Protein AF-A0A944GII3-F1 (afdb_monomer)

Nearest PDB structures (foldseek):
  7rpy-assembly1_A  TM=6.742E-01  e=2.133E-18  Ruminococcus bromii L2-63
  2wan-assembly1_A  TM=4.900E-01  e=9.570E-05  Bacillus acidopullulyticus
  7bup-assembly1_C  TM=1.841E-01  e=8.314E+00  Candida albicans SC5314

Solvent-accessible surface area (backbone atoms only — not comparable to full-atom values): 12579 Å² total; per-residue (Å²): 136,89,83,83,81,84,82,82,82,82,80,82,78,79,78,77,77,78,71,81,76,86,46,42,19,52,19,19,39,38,88,73,57,78,44,66,60,40,46,78,46,67,89,36,43,39,44,78,70,85,79,60,34,30,38,38,76,41,74,65,36,62,58,44,78,70,47,38,32,30,42,20,43,73,57,76,46,80,38,26,41,99,88,62,45,69,38,55,29,25,26,77,38,64,25,47,37,38,40,37,36,30,76,84,78,57,46,69,51,77,44,38,92,26,53,40,77,57,70,90,74,78,84,41,42,17,55,26,25,74,22,47,67,45,36,60,74,39,44,60,67,41,37,63,42,70,94,30,50,38,45,74,81,49,94,97,36,70,47,80,86,73,66,86,56,74,63,80,48,87,43,41,36,31,36,15,31,70,53,32,76,88,53,27,31,14,36,61,66,82,52,93,97,52,88,59,72,75,34,74,78,51,58,64,21,53,50,66,47,74,72,83,72,88,124

Radius of gyration: 27.91 Å; Cα contacts (8 Å, |Δi|>4): 441; chains: 1; bounding box: 62×56×106 Å

Sequence (215 aa):
MKKILLMLVALIATSFSAMAEDIYIVAGSEELCGTAWDCTDLNNKMTDNGDGTYSKTFTNVAAMNGYQFKVTKNGTEWYGDEAGNNITFNVTTACDVTITFNATTFKSTVTGSGVQAYVFNVEKVIAVGNGVGAWLNGVDWDPNADANKMTQVADKVYEISFDNVPVGEDYMVKFATNGTWTDNFGGFFEASGKESDAIYNSGNITFNLEKAGTV

Mean predicted aligned error: 12.18 Å

Structure (mmCIF, N/CA/C/O backbone):
data_AF-A0A944GII3-F1
#
_entry.id   AF-A0A944GII3-F1
#
loop_
_atom_site.group_PDB
_atom_site.id
_atom_site.type_symbol
_atom_site.label_atom_id
_atom_site.label_alt_id
_atom_site.label_comp_id
_atom_site.label_asym_id
_atom_site.label_entity_id
_atom_site.label_seq_id
_atom_site.pdbx_PDB_ins_code
_atom_site.Cartn_x
_atom_site.Cartn_y
_atom_site.Cartn_z
_atom_site.occupancy
_atom_site.B_iso_or_equiv
_atom_site.auth_seq_id
_atom_site.auth_comp_id
_atom_site.auth_asym_id
_atom_site.auth_atom_id
_atom_site.pdbx_PDB_model_num
ATOM 1 N N . MET A 1 1 ? -23.526 40.250 79.244 1.00 46.19 1 MET A N 1
ATOM 2 C CA . MET A 1 1 ? -23.357 40.426 77.783 1.00 46.19 1 MET A CA 1
ATOM 3 C C . MET A 1 1 ? -23.283 39.043 77.143 1.00 46.19 1 MET A C 1
ATOM 5 O O . MET A 1 1 ? -22.308 38.343 77.385 1.00 46.19 1 MET A O 1
ATOM 9 N N . LYS A 1 2 ? -24.323 38.589 76.429 1.00 39.88 2 LYS A N 1
ATOM 10 C CA . LYS A 1 2 ? -24.297 37.293 75.723 1.00 39.88 2 LYS A CA 1
ATOM 11 C C . LYS A 1 2 ? -23.524 37.474 74.410 1.00 39.88 2 LYS A C 1
ATOM 13 O O . LYS A 1 2 ? -23.945 38.270 73.579 1.00 39.88 2 LYS A O 1
ATOM 18 N N . LYS A 1 3 ? -22.387 36.789 74.247 1.00 41.81 3 LYS A N 1
ATOM 19 C CA . LYS A 1 3 ? -21.626 36.769 72.987 1.00 41.81 3 LYS A CA 1
ATOM 20 C C . LYS A 1 3 ? -22.274 35.752 72.045 1.00 41.81 3 LYS A C 1
ATOM 22 O O . LYS A 1 3 ? -22.379 34.583 72.399 1.00 41.81 3 LYS A O 1
ATOM 27 N N . ILE A 1 4 ? -22.735 36.211 70.884 1.00 53.00 4 ILE A N 1
ATOM 28 C CA . ILE A 1 4 ? -23.213 35.355 69.793 1.00 53.00 4 ILE A CA 1
ATOM 29 C C . ILE A 1 4 ? -21.977 34.880 69.025 1.00 53.00 4 ILE A C 1
ATOM 31 O O . ILE A 1 4 ? -21.196 35.704 68.554 1.00 53.00 4 ILE A O 1
ATOM 35 N N . LEU A 1 5 ? -21.780 33.564 68.940 1.00 48.19 5 LEU A N 1
ATOM 36 C CA . LEU A 1 5 ? -20.730 32.952 68.131 1.00 48.19 5 LEU A CA 1
ATOM 37 C C . LEU A 1 5 ? -21.335 32.568 66.775 1.00 48.19 5 LEU A C 1
ATOM 39 O O . LEU A 1 5 ? -22.163 31.663 66.705 1.00 48.19 5 LEU A O 1
ATOM 43 N N . LEU A 1 6 ? -20.947 33.275 65.714 1.00 45.75 6 LEU A N 1
ATOM 44 C CA . LEU A 1 6 ? -21.260 32.892 64.337 1.00 45.75 6 LEU A CA 1
ATOM 45 C C . LEU A 1 6 ? -20.259 31.814 63.896 1.00 45.75 6 LEU A C 1
ATOM 47 O O . LEU A 1 6 ? -19.072 32.099 63.756 1.00 45.75 6 LEU A O 1
ATOM 51 N N . MET A 1 7 ? -20.730 30.587 63.667 1.00 45.81 7 MET A N 1
ATOM 52 C CA . MET A 1 7 ? -19.973 29.578 62.923 1.00 45.81 7 MET A CA 1
ATOM 53 C C . MET A 1 7 ? -20.238 29.776 61.429 1.00 45.81 7 MET A C 1
ATOM 55 O O . MET A 1 7 ? -21.328 29.482 60.944 1.00 45.81 7 MET A O 1
ATOM 59 N N . LEU A 1 8 ? -19.242 30.290 60.705 1.00 41.19 8 LEU A N 1
ATOM 60 C CA . LEU A 1 8 ? -19.239 30.296 59.245 1.00 41.19 8 LEU A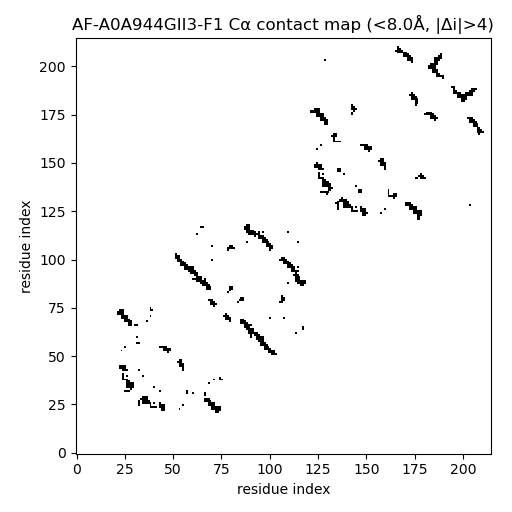 CA 1
ATOM 61 C C . LEU A 1 8 ? -18.758 28.919 58.765 1.00 41.19 8 LEU A C 1
ATOM 63 O O . LEU A 1 8 ? -17.587 28.582 58.926 1.00 41.19 8 LEU A O 1
ATOM 67 N N . VAL A 1 9 ? -19.654 28.118 58.189 1.00 49.12 9 VAL A N 1
ATOM 68 C CA . VAL A 1 9 ? -19.274 26.902 57.459 1.00 49.12 9 VAL A CA 1
ATOM 69 C C . VAL A 1 9 ? -19.000 27.313 56.016 1.00 49.12 9 VAL A C 1
ATOM 71 O O . VAL A 1 9 ? -19.925 27.608 55.264 1.00 49.12 9 VAL A O 1
ATOM 74 N N . ALA A 1 10 ? -17.724 27.387 55.638 1.00 52.66 10 ALA A N 1
ATOM 75 C CA . ALA A 1 10 ? -17.329 27.591 54.250 1.00 52.66 10 ALA A CA 1
ATOM 76 C C . ALA A 1 10 ? -17.424 26.250 53.505 1.00 52.66 10 ALA A C 1
ATOM 78 O O . ALA A 1 10 ? -16.612 25.351 53.717 1.00 52.66 10 ALA A O 1
ATOM 79 N N . LEU A 1 11 ? -18.441 26.108 52.653 1.00 48.69 11 LEU A N 1
ATOM 80 C CA . LEU A 1 11 ? -18.579 24.983 51.734 1.00 48.69 11 LEU A CA 1
ATOM 81 C C . LEU A 1 11 ? -17.601 25.196 50.568 1.00 48.69 11 LEU A C 1
ATOM 83 O O . LEU A 1 11 ? -17.853 26.013 49.684 1.00 48.69 11 LEU A O 1
ATOM 87 N N . ILE A 1 12 ? -16.466 24.496 50.577 1.00 60.53 12 ILE A N 1
ATOM 88 C CA . ILE A 1 12 ? -15.532 24.496 49.446 1.00 60.53 12 ILE A CA 1
ATOM 89 C C . ILE A 1 12 ? -16.117 23.545 48.399 1.00 60.53 12 ILE A C 1
ATOM 91 O O . ILE A 1 12 ? -15.885 22.340 48.436 1.00 60.53 12 ILE A O 1
ATOM 95 N N . ALA A 1 13 ? -16.936 24.077 47.494 1.00 55.56 13 ALA A N 1
ATOM 96 C CA . ALA A 1 13 ? -17.365 23.340 46.317 1.00 55.56 13 ALA A CA 1
ATOM 97 C C . ALA A 1 13 ? -16.174 23.247 45.354 1.00 55.56 13 ALA A C 1
ATOM 99 O O . ALA A 1 13 ? -15.901 24.170 44.590 1.00 55.56 13 ALA A O 1
ATOM 100 N N . THR A 1 14 ? -15.428 22.145 45.410 1.00 55.66 14 THR A N 1
ATOM 101 C CA . THR A 1 14 ? -14.481 21.788 44.352 1.00 55.66 14 THR A CA 1
ATOM 102 C C . THR A 1 14 ? -15.280 21.450 43.100 1.00 55.66 14 THR A C 1
ATOM 104 O O . THR A 1 14 ? -15.844 20.361 42.989 1.00 55.66 14 THR A O 1
ATOM 107 N N . SER A 1 15 ? -15.369 22.394 42.166 1.00 56.84 15 SER A N 1
ATOM 108 C CA . SER A 1 15 ? -15.863 22.119 40.822 1.00 56.84 15 SER A CA 1
ATOM 109 C C . SER A 1 15 ? -14.846 21.223 40.118 1.00 56.84 15 SER A C 1
ATOM 111 O O . SER A 1 15 ? -13.783 21.692 39.709 1.00 56.84 15 SER A O 1
ATOM 113 N N . PHE A 1 16 ? -15.150 19.932 39.992 1.00 51.97 16 PHE A N 1
ATOM 114 C CA . PHE A 1 16 ? -14.445 19.074 39.049 1.00 51.97 16 PHE A CA 1
ATOM 115 C C . PHE A 1 16 ? -14.842 19.539 37.650 1.00 51.97 16 PHE A C 1
ATOM 117 O O . PHE A 1 16 ? -15.980 19.346 37.225 1.00 51.97 16 PHE A O 1
ATOM 124 N N . SER A 1 17 ? -13.922 20.198 36.949 1.00 55.78 17 SER A N 1
ATOM 125 C CA . SER A 1 17 ? -14.047 20.317 35.502 1.00 55.78 17 SER A CA 1
ATOM 126 C C . SER A 1 17 ? -13.886 18.906 34.956 1.00 55.78 17 SER A C 1
ATOM 128 O O . SER A 1 17 ? -12.810 18.323 35.093 1.00 55.78 17 SER A O 1
ATOM 130 N N . ALA A 1 18 ? -14.951 18.330 34.400 1.00 55.53 18 ALA A N 1
ATOM 131 C CA . ALA A 1 18 ? -14.825 17.106 33.626 1.00 55.53 18 ALA A CA 1
ATOM 132 C C . ALA A 1 18 ? -13.888 17.423 32.453 1.00 55.53 18 ALA A C 1
ATOM 134 O O . ALA A 1 18 ? -14.221 18.238 31.592 1.00 55.53 18 ALA A O 1
ATOM 135 N N . MET A 1 19 ? -12.681 16.859 32.473 1.00 60.75 19 MET A N 1
ATOM 136 C CA . MET A 1 19 ? -11.843 16.821 31.280 1.00 60.75 19 MET A CA 1
ATOM 137 C C . MET A 1 19 ? -12.622 16.010 30.246 1.00 60.75 19 MET A C 1
ATOM 139 O O . MET A 1 19 ? -13.161 14.957 30.591 1.00 60.75 19 MET A O 1
ATOM 143 N N . ALA A 1 20 ? -12.742 16.521 29.021 1.00 72.88 20 ALA A N 1
ATOM 144 C CA . ALA A 1 20 ? -13.328 15.736 27.945 1.00 72.88 20 ALA A CA 1
ATOM 145 C C . ALA A 1 20 ? -12.524 14.438 27.815 1.00 72.88 20 ALA A C 1
ATOM 147 O O . ALA A 1 20 ? -11.294 14.475 27.773 1.00 72.88 20 ALA A O 1
ATOM 148 N N . GLU A 1 21 ? -13.224 13.308 27.829 1.00 83.38 21 GLU A N 1
ATOM 149 C CA . GLU A 1 21 ? -12.609 12.009 27.596 1.00 83.38 21 GLU A CA 1
ATOM 150 C C . GLU A 1 21 ? -12.056 11.975 26.171 1.00 83.38 21 GLU A C 1
ATOM 152 O O . GLU A 1 21 ? -12.706 12.452 25.234 1.00 83.38 21 GLU A O 1
ATOM 157 N N . ASP A 1 22 ? -10.849 11.438 26.021 1.00 93.88 22 ASP A N 1
ATOM 158 C CA . ASP A 1 22 ? -10.216 11.315 24.719 1.00 93.88 22 ASP A CA 1
ATOM 159 C C . ASP A 1 22 ? -11.009 10.342 23.837 1.00 93.88 22 ASP A C 1
ATOM 161 O O . ASP A 1 22 ? -11.345 9.227 24.234 1.00 93.88 22 ASP A O 1
ATOM 165 N N . ILE A 1 23 ? -11.314 10.763 22.612 1.00 96.12 23 ILE A N 1
ATOM 166 C CA . ILE A 1 23 ? -12.008 9.945 21.623 1.00 96.12 23 ILE A CA 1
ATOM 167 C C . ILE A 1 23 ? -10.971 9.368 20.672 1.00 96.12 23 ILE A C 1
ATOM 169 O O . ILE A 1 23 ? -10.294 10.115 19.965 1.00 96.12 23 ILE A O 1
ATOM 173 N N . TYR A 1 24 ? -10.894 8.040 20.621 1.00 98.44 24 TYR A N 1
ATOM 174 C CA . TYR A 1 24 ? -10.062 7.325 19.662 1.00 98.44 24 TYR A CA 1
ATOM 175 C C . TYR A 1 24 ? -10.909 6.766 18.521 1.00 98.44 24 TYR A C 1
ATOM 177 O O . TYR A 1 24 ? -11.941 6.141 18.772 1.00 98.44 24 TYR A O 1
ATOM 185 N N . ILE A 1 25 ? -10.497 6.994 17.273 1.00 98.69 25 ILE A N 1
ATOM 186 C CA . ILE A 1 25 ? -11.201 6.540 16.061 1.00 98.69 25 ILE A CA 1
ATOM 187 C C . ILE A 1 25 ? -10.212 5.816 15.150 1.00 98.69 25 ILE A C 1
ATOM 189 O O . ILE A 1 25 ? -9.098 6.289 14.937 1.00 98.69 25 ILE A O 1
ATOM 193 N N . VAL A 1 26 ? -10.615 4.678 14.585 1.00 98.75 26 VAL A N 1
ATOM 194 C CA . VAL A 1 26 ? -9.852 4.027 13.512 1.00 98.75 26 VAL A CA 1
ATOM 195 C C . VAL A 1 26 ? -10.190 4.704 12.183 1.00 98.75 26 VAL A C 1
ATOM 197 O O . VAL A 1 26 ? -11.323 4.610 11.720 1.00 98.75 26 VAL A O 1
ATOM 200 N N . ALA A 1 27 ? -9.208 5.340 11.548 1.00 98.56 27 ALA A N 1
ATOM 201 C CA . ALA A 1 27 ? -9.337 5.939 10.221 1.00 98.56 27 ALA A CA 1
ATOM 202 C C . ALA A 1 27 ? -8.416 5.205 9.236 1.00 98.56 27 ALA A C 1
ATOM 204 O O . ALA A 1 27 ? -7.215 5.092 9.483 1.00 98.56 27 ALA A O 1
ATOM 205 N N . GLY A 1 28 ? -8.957 4.693 8.132 1.00 97.25 28 GLY A N 1
ATOM 206 C CA . GLY A 1 28 ? -8.209 3.821 7.224 1.00 97.25 28 GLY A CA 1
ATOM 207 C C . GLY A 1 28 ? -8.869 3.625 5.864 1.00 97.25 28 GLY A C 1
ATOM 208 O O . GLY A 1 28 ? -9.668 4.458 5.439 1.00 97.25 28 GLY A O 1
ATOM 209 N N . SER A 1 29 ? -8.516 2.533 5.182 1.00 94.62 29 SER A N 1
ATOM 210 C CA . SER A 1 29 ? -9.093 2.131 3.892 1.00 94.62 29 SER A CA 1
ATOM 211 C C . SER A 1 29 ? -10.626 2.077 3.946 1.00 94.62 29 SER A C 1
ATOM 213 O O . SER A 1 29 ? -11.196 1.611 4.937 1.00 94.62 29 SER A O 1
ATOM 215 N N . GLU A 1 30 ? -11.299 2.504 2.873 1.00 96.31 30 GLU A N 1
ATOM 216 C CA . GLU A 1 30 ? -12.769 2.505 2.779 1.00 96.31 30 GLU A CA 1
ATOM 217 C C . GLU A 1 30 ? -13.346 1.095 2.957 1.00 96.31 30 GLU A C 1
ATOM 219 O O . GLU A 1 30 ? -14.349 0.903 3.635 1.00 96.31 30 GLU A O 1
ATOM 224 N N . GLU A 1 31 ? -12.658 0.084 2.439 1.00 96.50 31 GLU A N 1
ATOM 225 C CA . GLU A 1 31 ? -13.065 -1.318 2.488 1.00 96.50 31 GLU A CA 1
ATOM 226 C C . GLU A 1 31 ? -12.980 -1.928 3.896 1.00 96.50 31 GLU A C 1
ATOM 228 O O . GLU A 1 31 ? -13.520 -3.011 4.127 1.00 96.50 31 GLU A O 1
ATOM 233 N N . LEU A 1 32 ? -12.301 -1.253 4.832 1.00 98.06 32 LEU A N 1
ATOM 234 C CA . LEU A 1 32 ? -12.272 -1.598 6.255 1.00 98.06 32 LEU A CA 1
ATOM 235 C C . LEU A 1 32 ? -13.240 -0.716 7.051 1.00 98.06 32 LEU A C 1
ATOM 237 O O . LEU A 1 32 ? -14.066 -1.221 7.807 1.00 98.06 32 LEU A O 1
ATOM 241 N N . CYS A 1 33 ? -13.114 0.603 6.890 1.00 97.88 33 CYS A N 1
ATOM 242 C CA . CYS A 1 33 ? -13.763 1.602 7.735 1.00 97.88 33 CYS A CA 1
ATOM 243 C C . CYS A 1 33 ? -15.154 2.033 7.242 1.00 97.88 33 CYS A C 1
ATOM 245 O O . CYS A 1 33 ? -15.865 2.713 7.974 1.00 97.88 33 CYS A O 1
ATOM 247 N N . GLY A 1 34 ? -15.544 1.701 6.010 1.00 97.38 34 GLY A N 1
ATOM 248 C CA . GLY A 1 34 ? -16.744 2.223 5.343 1.00 97.38 34 GLY A CA 1
ATOM 249 C C . GLY A 1 34 ? -16.601 3.662 4.825 1.00 97.38 34 GLY A C 1
ATOM 250 O O . GLY A 1 34 ? -17.333 4.064 3.927 1.00 97.38 34 GLY A O 1
ATOM 251 N N . THR A 1 35 ? -15.638 4.422 5.351 1.00 96.12 35 THR A N 1
ATOM 252 C CA . THR A 1 35 ? -15.248 5.765 4.902 1.00 96.12 35 THR A CA 1
ATOM 253 C C . THR A 1 35 ? -13.728 5.862 4.833 1.00 96.12 35 THR A C 1
ATOM 255 O O . THR A 1 35 ? -13.042 5.511 5.797 1.00 96.12 35 THR A O 1
ATOM 258 N N . ALA A 1 36 ? -13.190 6.367 3.722 1.00 95.94 36 ALA A N 1
ATOM 259 C CA . ALA A 1 36 ? -11.750 6.525 3.544 1.00 95.94 36 ALA A CA 1
ATOM 260 C C . ALA A 1 36 ? -11.182 7.626 4.458 1.00 95.94 36 ALA A C 1
ATOM 262 O O . ALA A 1 36 ? -11.511 8.800 4.292 1.00 95.94 36 ALA A O 1
ATOM 263 N N . TRP A 1 37 ? -10.288 7.250 5.377 1.00 96.44 37 TRP A N 1
ATOM 264 C CA . TRP A 1 37 ? -9.476 8.163 6.197 1.00 96.44 37 TRP A CA 1
ATOM 265 C C . TRP A 1 37 ? -10.264 9.239 6.973 1.00 96.44 37 TRP A C 1
ATOM 267 O O . TRP A 1 37 ? -9.738 10.316 7.251 1.00 96.44 37 TRP A O 1
ATOM 277 N N . ASP A 1 38 ? -11.507 8.951 7.365 1.00 97.12 38 ASP A N 1
ATOM 278 C CA . ASP A 1 38 ? -12.340 9.879 8.136 1.00 97.12 38 ASP A CA 1
ATOM 279 C C . ASP A 1 38 ? -12.039 9.779 9.641 1.00 97.12 38 ASP A C 1
ATOM 281 O O . ASP A 1 38 ? -12.432 8.832 10.323 1.00 97.12 38 ASP A O 1
ATOM 285 N N . CYS A 1 39 ? -11.339 10.778 10.182 1.00 96.00 39 CYS A N 1
ATOM 286 C CA . CYS A 1 39 ? -11.017 10.863 11.608 1.00 96.00 39 CYS A CA 1
ATOM 287 C C . CYS A 1 39 ? -12.178 11.343 12.490 1.00 96.00 39 CYS A C 1
ATOM 289 O O . CYS A 1 39 ? -12.004 11.472 13.701 1.00 96.00 39 CYS A O 1
ATOM 291 N N . THR A 1 40 ? -13.336 11.630 11.898 1.00 95.88 40 THR A N 1
ATOM 292 C CA . THR A 1 40 ? -14.545 12.091 12.585 1.00 95.88 40 THR A CA 1
ATOM 293 C C . THR A 1 40 ? -15.675 11.065 12.552 1.00 95.88 40 THR A C 1
ATOM 295 O O . THR A 1 40 ? -16.687 11.262 13.231 1.00 95.88 40 THR A O 1
ATOM 298 N N . ASP A 1 41 ? -15.500 9.950 11.832 1.00 97.19 41 ASP A N 1
ATOM 299 C CA . ASP A 1 41 ? -16.503 8.894 11.753 1.00 97.19 41 ASP A CA 1
ATOM 300 C C . ASP A 1 41 ? -16.638 8.152 13.090 1.00 97.19 41 ASP A C 1
ATOM 302 O O . ASP A 1 41 ? -15.888 7.233 13.433 1.00 97.19 41 ASP A O 1
ATOM 306 N N . LEU A 1 42 ? -17.660 8.542 13.853 1.00 96.50 42 LEU A N 1
ATOM 307 C CA . LEU A 1 42 ? -17.986 7.934 15.139 1.00 96.50 42 LEU A CA 1
ATOM 308 C C . LEU A 1 42 ? -18.448 6.479 15.015 1.00 96.50 42 LEU A C 1
ATOM 310 O O . LEU A 1 42 ? -18.424 5.772 16.024 1.00 96.50 42 LEU A O 1
ATOM 314 N N . ASN A 1 43 ? -18.802 5.989 13.820 1.00 97.44 43 ASN A N 1
ATOM 315 C CA . ASN A 1 43 ? -19.019 4.556 13.630 1.00 97.44 43 ASN A CA 1
ATOM 316 C C . ASN A 1 43 ? -17.730 3.774 13.886 1.00 97.44 43 ASN A C 1
ATOM 318 O O . ASN A 1 43 ? -17.797 2.641 14.357 1.00 97.44 43 ASN A O 1
ATOM 322 N N . ASN A 1 44 ? -16.566 4.389 13.662 1.00 98.31 44 ASN A N 1
ATOM 323 C CA . ASN A 1 44 ? -15.245 3.812 13.892 1.00 98.31 44 ASN A CA 1
ATOM 324 C C . ASN A 1 44 ? -14.618 4.217 15.231 1.00 98.31 44 ASN A C 1
ATOM 326 O O . ASN A 1 44 ? -13.436 3.945 15.468 1.00 98.31 44 ASN A O 1
ATOM 330 N N . LYS A 1 45 ? -15.413 4.808 16.134 1.00 98.31 45 LYS A N 1
ATOM 331 C CA . LYS A 1 45 ? -15.005 5.067 17.514 1.00 98.31 45 LYS A CA 1
ATOM 332 C C . LYS A 1 45 ? -14.607 3.759 18.204 1.00 98.31 45 LYS A C 1
ATOM 334 O O . LYS A 1 45 ? -15.338 2.767 18.175 1.00 98.31 45 LYS A O 1
ATOM 339 N N . MET A 1 46 ? -13.445 3.783 18.844 1.00 98.62 46 MET A N 1
ATOM 340 C CA . MET A 1 46 ? -12.943 2.698 19.672 1.00 98.62 46 MET A CA 1
ATOM 341 C C . MET A 1 46 ? -13.611 2.719 21.055 1.00 98.62 46 MET A C 1
ATOM 343 O O . MET A 1 46 ? -13.964 3.772 21.588 1.00 98.62 46 MET A O 1
ATOM 347 N N . THR A 1 47 ? -13.781 1.540 21.639 1.00 98.31 47 THR A N 1
ATOM 348 C CA . THR A 1 47 ? -14.329 1.322 22.981 1.00 98.31 47 THR A CA 1
ATOM 349 C C . THR A 1 47 ? -13.192 1.300 23.997 1.00 98.31 47 THR A C 1
ATOM 351 O O . THR A 1 47 ? -12.226 0.576 23.776 1.00 98.31 47 THR A O 1
ATOM 354 N N . ASP A 1 48 ? -13.294 2.068 25.087 1.00 97.50 48 ASP A N 1
ATOM 355 C CA . ASP A 1 48 ? -12.350 1.984 26.211 1.00 97.50 48 ASP A CA 1
ATOM 356 C C . ASP A 1 48 ? -12.495 0.629 26.921 1.00 97.50 48 ASP A C 1
ATOM 358 O O . ASP A 1 48 ? -13.595 0.238 27.321 1.00 97.50 48 ASP A O 1
ATOM 362 N N . ASN A 1 49 ? -11.384 -0.090 27.070 1.00 97.25 49 ASN A N 1
ATOM 363 C CA . ASN A 1 49 ? -11.341 -1.383 27.749 1.00 97.25 49 ASN A CA 1
ATOM 364 C C . ASN A 1 49 ? -11.090 -1.245 29.267 1.00 97.25 49 ASN A C 1
ATOM 366 O O . ASN A 1 49 ? -11.146 -2.241 29.989 1.00 97.25 49 ASN A O 1
ATOM 370 N N . GLY A 1 50 ? -10.813 -0.036 29.770 1.00 96.19 50 GLY A N 1
ATOM 371 C CA . GLY A 1 50 ? -10.587 0.254 31.191 1.00 96.19 50 GLY A CA 1
ATOM 372 C C . GLY A 1 50 ? -9.186 -0.095 31.710 1.00 96.19 50 GLY A C 1
ATOM 373 O O . GLY A 1 50 ? -8.922 0.032 32.905 1.00 96.19 50 GLY A O 1
ATOM 374 N N . ASP A 1 51 ? -8.280 -0.524 30.831 1.00 95.38 51 ASP A N 1
ATOM 375 C CA . ASP A 1 51 ? -6.893 -0.905 31.138 1.00 95.38 51 ASP A CA 1
ATOM 376 C C . ASP A 1 51 ? -5.853 -0.010 30.432 1.00 95.38 51 ASP A C 1
ATOM 378 O O . ASP A 1 51 ? -4.663 -0.331 30.380 1.00 95.38 51 ASP A O 1
ATOM 382 N N . GLY A 1 52 ? -6.301 1.126 29.885 1.00 94.94 52 GLY A N 1
ATOM 383 C CA . GLY A 1 52 ? -5.483 2.022 29.067 1.00 94.94 52 GLY A CA 1
ATOM 384 C C . GLY A 1 52 ? -5.391 1.607 27.595 1.00 94.94 52 GLY A C 1
ATOM 385 O O . GLY A 1 52 ? -4.631 2.219 26.835 1.00 94.94 52 GLY A O 1
ATOM 386 N N . THR A 1 53 ? -6.150 0.589 27.180 1.00 98.19 53 THR A N 1
ATOM 387 C CA . THR A 1 53 ? -6.328 0.220 25.776 1.00 98.19 53 THR A CA 1
ATOM 388 C C . THR A 1 53 ? -7.742 0.503 25.279 1.00 98.19 53 THR A C 1
ATOM 390 O O . THR A 1 53 ? -8.707 0.487 26.037 1.00 98.19 53 THR A O 1
ATOM 393 N N . TYR A 1 54 ? -7.853 0.738 23.975 1.00 98.69 54 TYR A N 1
ATOM 394 C CA . TYR A 1 54 ? -9.108 0.975 23.273 1.00 98.69 54 TYR A CA 1
ATOM 395 C C . TYR A 1 54 ? -9.244 -0.041 22.147 1.00 98.69 54 TYR A C 1
ATOM 397 O O . TYR A 1 54 ? -8.247 -0.359 21.504 1.00 98.69 54 TYR A O 1
ATOM 405 N N . SER A 1 55 ? -10.445 -0.553 21.879 1.00 98.69 55 SER A N 1
ATOM 406 C CA . SER A 1 55 ? -10.667 -1.571 20.845 1.00 98.69 55 SER A CA 1
ATOM 407 C C . SER A 1 55 ? -11.784 -1.219 19.860 1.00 98.69 55 SER A C 1
ATOM 409 O O . SER A 1 55 ? -12.791 -0.609 20.213 1.00 98.69 55 SER A O 1
ATOM 411 N N . LYS A 1 56 ? -11.621 -1.613 18.597 1.00 98.75 56 LYS A N 1
ATOM 412 C CA . LYS A 1 56 ? -12.656 -1.541 17.560 1.00 98.75 56 LYS A CA 1
ATOM 413 C C . LYS A 1 56 ? -12.670 -2.851 16.784 1.00 98.75 56 LYS A C 1
ATOM 415 O O . LYS A 1 56 ? -11.646 -3.251 16.236 1.00 98.75 56 LYS A O 1
ATOM 420 N N . THR A 1 57 ? -13.836 -3.488 16.718 1.00 98.69 57 THR A N 1
ATOM 421 C CA . THR A 1 57 ? -14.049 -4.690 15.906 1.00 98.69 57 THR A CA 1
ATOM 422 C C . THR A 1 57 ? -14.823 -4.342 14.641 1.00 98.69 57 THR A C 1
ATOM 424 O O . THR A 1 57 ? -15.893 -3.731 14.704 1.00 98.69 57 THR A O 1
ATOM 427 N N . PHE A 1 58 ? -14.273 -4.750 13.503 1.00 98.69 58 PHE A N 1
ATOM 428 C CA . PHE A 1 58 ? -14.900 -4.743 12.189 1.00 98.69 58 PHE A CA 1
ATOM 429 C C . PHE A 1 58 ? -15.365 -6.161 11.882 1.00 98.69 58 PHE A C 1
ATOM 431 O O . PHE A 1 58 ? -14.579 -7.105 11.952 1.00 98.69 58 PHE A O 1
ATOM 438 N N . THR A 1 59 ? -16.650 -6.323 11.592 1.00 98.19 59 THR A N 1
ATOM 439 C CA . THR A 1 59 ? -17.251 -7.645 11.392 1.00 98.19 59 THR A CA 1
ATOM 440 C C . THR A 1 59 ? -17.157 -8.079 9.939 1.00 98.19 59 THR A C 1
ATOM 442 O O . THR A 1 59 ? -17.456 -7.275 9.057 1.00 98.19 59 THR A O 1
ATOM 445 N N . ASN A 1 60 ? -16.844 -9.353 9.696 1.00 97.94 60 ASN A N 1
ATOM 446 C CA . ASN A 1 60 ? -16.829 -9.956 8.358 1.00 97.94 60 ASN A CA 1
ATOM 447 C C . ASN A 1 60 ? -16.029 -9.138 7.319 1.00 97.94 60 ASN A C 1
ATOM 449 O O . ASN A 1 60 ? -16.497 -8.892 6.205 1.00 97.94 60 ASN A O 1
ATOM 453 N N . VAL A 1 61 ? -14.824 -8.701 7.694 1.00 98.44 61 VAL A N 1
ATOM 454 C CA . VAL A 1 61 ? -13.897 -8.012 6.789 1.00 98.44 61 VAL A CA 1
ATOM 455 C C . VAL A 1 61 ? -13.515 -8.970 5.668 1.00 98.44 61 VAL A C 1
ATOM 457 O O . VAL A 1 61 ? -13.185 -10.126 5.931 1.00 98.44 61 VAL A O 1
ATOM 460 N N . ALA A 1 62 ? -13.599 -8.513 4.419 1.00 97.50 62 ALA A N 1
ATOM 461 C CA . ALA A 1 62 ? -13.349 -9.345 3.249 1.00 97.50 62 ALA A CA 1
ATOM 462 C C . ALA A 1 62 ? -11.879 -9.781 3.147 1.00 97.50 62 ALA A C 1
ATOM 464 O O . A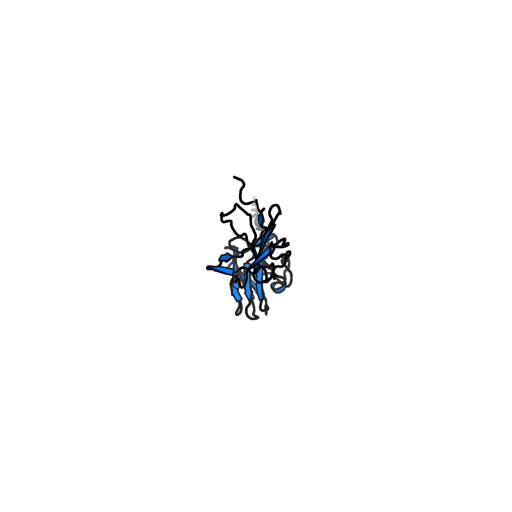LA A 1 62 ? -10.982 -9.163 3.713 1.00 97.50 62 ALA A O 1
ATOM 465 N N . ALA A 1 63 ? -11.625 -10.853 2.393 1.00 95.88 63 ALA A N 1
ATOM 466 C CA . ALA A 1 63 ? -10.257 -11.227 2.064 1.00 95.88 63 ALA A CA 1
ATOM 467 C C . ALA A 1 63 ? -9.655 -10.201 1.091 1.00 95.88 63 ALA A C 1
ATOM 469 O O . ALA A 1 63 ? -10.194 -9.984 0.005 1.00 95.88 63 ALA A O 1
ATOM 470 N N . MET A 1 64 ? -8.555 -9.574 1.494 1.00 90.50 64 MET A N 1
ATOM 471 C CA . MET A 1 64 ? -7.853 -8.537 0.745 1.00 90.50 64 MET A CA 1
ATOM 472 C C . MET A 1 64 ? -6.445 -8.358 1.319 1.00 90.50 64 MET A C 1
ATOM 474 O O . MET A 1 64 ? -6.211 -8.544 2.518 1.00 90.50 64 MET A O 1
ATOM 478 N N . ASN A 1 65 ? -5.514 -7.968 0.451 1.00 88.44 65 ASN A N 1
ATOM 479 C CA . ASN A 1 65 ? -4.180 -7.555 0.859 1.00 88.44 65 ASN A CA 1
ATOM 480 C C . ASN A 1 65 ? -4.107 -6.034 1.000 1.00 88.44 65 ASN A C 1
ATOM 482 O O . ASN A 1 65 ? -4.661 -5.313 0.174 1.00 88.44 65 ASN A O 1
ATOM 486 N N . GLY A 1 66 ? -3.370 -5.559 2.001 1.00 89.25 66 GLY A N 1
ATOM 487 C CA . GLY A 1 66 ? -3.029 -4.145 2.117 1.00 89.25 66 GLY A CA 1
ATOM 488 C C . GLY A 1 66 ? -4.117 -3.265 2.729 1.00 89.25 66 GLY A C 1
ATOM 489 O O . GLY A 1 66 ? -4.203 -2.090 2.377 1.00 89.25 66 GLY A O 1
ATOM 490 N N . TYR A 1 67 ? -4.923 -3.784 3.662 1.00 95.31 67 TYR A N 1
ATOM 491 C CA . TYR A 1 67 ? -5.737 -2.911 4.509 1.00 95.31 67 TYR A CA 1
ATOM 492 C C . TYR A 1 67 ? -4.827 -1.966 5.282 1.00 95.31 67 TYR A C 1
ATOM 494 O O . TYR A 1 67 ? -3.856 -2.413 5.892 1.00 95.31 67 TYR A O 1
ATOM 502 N N . GLN A 1 68 ? -5.159 -0.678 5.283 1.00 96.44 68 GLN A N 1
ATOM 503 C CA . GLN A 1 68 ? -4.389 0.349 5.971 1.00 96.44 68 GLN A CA 1
ATOM 504 C C . GLN A 1 68 ? -5.248 1.078 6.992 1.00 96.44 68 GLN A C 1
ATOM 506 O O . GLN A 1 68 ? -6.427 1.332 6.751 1.00 96.44 68 GLN A O 1
ATOM 511 N N . PHE A 1 69 ? -4.651 1.459 8.118 1.00 98.50 69 PHE A N 1
ATOM 512 C CA . PHE A 1 69 ? -5.287 2.357 9.075 1.00 98.50 69 PHE A CA 1
ATOM 513 C C . PHE A 1 69 ? -4.271 3.149 9.899 1.00 98.50 69 PHE A C 1
ATOM 515 O O . PHE A 1 69 ? -3.080 2.831 9.971 1.00 98.50 69 PHE A O 1
ATOM 522 N N . LYS A 1 70 ? -4.790 4.176 10.566 1.00 98.75 70 LYS A N 1
ATOM 523 C CA . LYS A 1 70 ? -4.212 4.841 11.731 1.00 98.75 70 LYS A CA 1
ATOM 524 C C . LYS A 1 70 ? -5.285 4.983 12.804 1.00 98.75 70 LYS A C 1
ATOM 526 O O . LYS A 1 70 ? -6.481 4.940 12.517 1.00 98.75 70 LYS A O 1
ATOM 531 N N . VAL A 1 71 ? -4.855 5.170 14.044 1.00 98.75 71 VAL A N 1
ATOM 532 C CA . VAL A 1 71 ? -5.754 5.560 15.134 1.00 98.75 71 VAL A CA 1
ATOM 533 C C . VAL A 1 71 ? -5.627 7.057 15.329 1.00 98.75 71 VAL A C 1
ATOM 535 O O . VAL A 1 71 ? -4.517 7.569 15.456 1.00 98.75 71 VAL A O 1
ATOM 538 N N . THR A 1 72 ? -6.750 7.763 15.341 1.00 98.44 72 THR A N 1
ATOM 539 C CA . THR A 1 72 ? -6.777 9.199 15.601 1.00 98.44 72 THR A CA 1
ATOM 540 C C . THR A 1 72 ? -7.254 9.477 17.011 1.00 98.44 72 THR A C 1
ATOM 542 O O . THR A 1 72 ? -8.081 8.739 17.539 1.00 98.44 72 THR A O 1
ATOM 545 N N . LYS A 1 73 ? -6.729 10.535 17.626 1.00 97.62 73 LYS A N 1
ATOM 546 C CA . LYS A 1 73 ? -7.188 11.042 18.921 1.00 97.62 73 LYS A CA 1
ATOM 547 C C . LYS A 1 73 ? -7.819 12.408 18.732 1.00 97.62 73 LYS A C 1
ATOM 549 O O . LYS A 1 73 ? -7.183 13.316 18.194 1.00 97.62 73 LYS A O 1
ATOM 554 N N . ASN A 1 74 ? -9.071 12.531 19.167 1.00 94.88 74 ASN A N 1
ATOM 555 C CA . ASN A 1 74 ? -9.892 13.740 19.084 1.00 94.88 74 ASN A CA 1
ATOM 556 C C . ASN A 1 74 ? -9.946 14.349 17.666 1.00 94.88 74 ASN A C 1
ATOM 558 O O . ASN A 1 74 ? -10.121 15.555 17.511 1.00 94.88 74 ASN A O 1
ATOM 562 N N . GLY A 1 75 ? -9.755 13.521 16.631 1.00 90.69 75 GLY A N 1
ATOM 563 C CA . GLY A 1 75 ? -9.695 13.938 15.228 1.00 90.69 75 GLY A CA 1
ATOM 564 C C . GLY A 1 75 ? -8.445 14.734 14.823 1.00 90.69 75 GLY A C 1
ATOM 565 O O . GLY A 1 75 ? -8.340 15.133 13.665 1.00 90.69 75 GLY A O 1
ATOM 566 N N . THR A 1 76 ? -7.494 14.973 15.733 1.00 92.69 76 THR A N 1
ATOM 567 C CA . THR A 1 76 ? -6.356 15.883 15.505 1.00 92.69 76 THR A CA 1
ATOM 568 C C . THR A 1 76 ? -5.001 15.190 15.481 1.00 92.69 76 THR A C 1
ATOM 570 O O . THR A 1 76 ? -4.147 15.550 14.675 1.00 92.69 76 THR A O 1
ATOM 573 N N . GLU A 1 77 ? -4.781 14.208 16.352 1.00 96.62 77 GLU A N 1
ATOM 574 C CA . GLU A 1 77 ? -3.516 13.465 16.415 1.00 96.62 77 GLU A CA 1
ATOM 575 C C . GLU A 1 77 ? -3.668 12.121 15.704 1.00 96.62 77 GLU A C 1
ATOM 577 O O . GLU A 1 77 ? -4.731 11.514 15.785 1.00 96.62 77 GLU A O 1
ATOM 582 N N . TRP A 1 78 ? -2.620 11.657 15.019 1.00 97.81 78 TRP A N 1
ATOM 583 C CA . TRP A 1 78 ? -2.650 10.459 14.175 1.00 97.81 78 TRP A CA 1
ATOM 584 C C . TRP A 1 78 ? -1.510 9.512 14.546 1.00 97.81 78 TRP A C 1
ATOM 586 O O . TRP A 1 78 ? -0.340 9.859 14.389 1.00 97.81 78 TRP A O 1
ATOM 596 N N . TYR A 1 79 ? -1.848 8.302 14.982 1.00 98.19 79 TYR A N 1
ATOM 597 C CA . TYR A 1 79 ? -0.890 7.283 15.405 1.00 98.19 79 TYR A CA 1
ATOM 598 C C . TYR A 1 79 ? -0.864 6.124 14.411 1.00 98.19 79 TYR A C 1
ATOM 600 O O . TYR A 1 79 ? -1.895 5.525 14.092 1.00 98.19 79 TYR A O 1
ATOM 608 N N . GLY A 1 80 ? 0.334 5.851 13.902 1.00 95.81 80 GLY A N 1
ATOM 609 C CA . GLY A 1 80 ? 0.620 4.831 12.902 1.00 95.81 80 GLY A CA 1
ATOM 610 C C . GLY A 1 80 ? 1.536 3.730 13.430 1.00 95.81 80 GLY A C 1
ATOM 611 O O . GLY A 1 80 ? 1.483 3.384 14.609 1.00 95.81 80 GLY A O 1
ATOM 612 N N . ASP A 1 81 ? 2.372 3.179 12.552 1.00 91.38 81 ASP A N 1
ATOM 613 C CA . ASP A 1 81 ? 3.468 2.296 12.958 1.00 91.38 81 ASP A CA 1
ATOM 614 C C . ASP A 1 81 ? 4.583 3.065 13.704 1.00 91.38 81 ASP A C 1
ATOM 616 O O . ASP A 1 81 ? 4.476 4.264 13.969 1.00 91.38 81 ASP A O 1
ATOM 620 N N . GLU A 1 82 ? 5.675 2.382 14.059 1.00 85.56 82 GLU A N 1
ATOM 621 C CA . GLU A 1 82 ? 6.792 2.982 14.808 1.00 85.56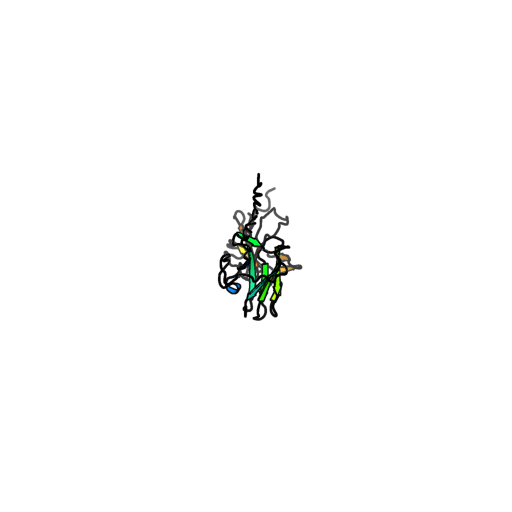 82 GLU A CA 1
ATOM 622 C C . GLU A 1 82 ? 7.515 4.112 14.051 1.00 85.56 82 GLU A C 1
ATOM 624 O O . GLU A 1 82 ? 8.115 4.981 14.681 1.00 85.56 82 GLU A O 1
ATOM 629 N N . ALA A 1 83 ? 7.417 4.143 12.719 1.00 81.81 83 ALA A N 1
ATOM 630 C CA . ALA A 1 83 ? 7.941 5.211 11.871 1.00 81.81 83 ALA A CA 1
ATOM 631 C C . ALA A 1 83 ? 6.882 6.284 11.539 1.00 81.81 83 ALA A C 1
ATOM 633 O O . ALA A 1 83 ? 7.174 7.245 10.827 1.00 81.81 83 ALA A O 1
ATOM 634 N N . GLY A 1 84 ? 5.658 6.149 12.058 1.00 84.75 84 GLY A N 1
ATOM 635 C CA . GLY A 1 84 ? 4.541 7.052 11.790 1.00 84.75 84 GLY A CA 1
ATOM 636 C C . GLY A 1 84 ? 3.830 6.801 10.456 1.00 84.75 84 GLY A C 1
ATOM 637 O O . GLY A 1 84 ? 2.981 7.609 10.062 1.00 84.75 84 GLY A O 1
ATOM 638 N N . ASN A 1 85 ? 4.122 5.698 9.763 1.00 88.44 85 ASN A N 1
ATOM 639 C CA . ASN A 1 85 ? 3.418 5.302 8.544 1.00 88.44 85 ASN A CA 1
ATOM 640 C C . ASN A 1 85 ? 2.057 4.675 8.868 1.00 88.44 85 ASN A C 1
ATOM 642 O O . ASN A 1 85 ? 1.689 4.471 10.024 1.00 88.44 85 ASN A O 1
ATOM 646 N N . ASN A 1 86 ? 1.279 4.372 7.835 1.00 94.12 86 ASN A N 1
ATOM 647 C CA . ASN A 1 86 ? 0.027 3.638 7.986 1.00 94.12 86 ASN A CA 1
ATOM 648 C C . ASN A 1 86 ? 0.309 2.202 8.447 1.00 94.12 86 ASN A C 1
ATOM 650 O O . ASN A 1 86 ? 1.187 1.531 7.904 1.00 94.12 86 ASN A O 1
ATOM 654 N N . ILE A 1 87 ? -0.464 1.705 9.413 1.00 95.44 87 ILE A N 1
ATOM 655 C CA . ILE A 1 87 ? -0.389 0.298 9.805 1.00 95.44 87 ILE A CA 1
ATOM 656 C C . ILE A 1 87 ? -1.073 -0.513 8.715 1.00 95.44 87 ILE A C 1
ATOM 658 O O . ILE A 1 87 ? -2.228 -0.245 8.388 1.00 95.44 87 ILE A O 1
ATOM 662 N N . THR A 1 88 ? -0.359 -1.497 8.171 1.00 93.12 88 THR A N 1
ATOM 663 C CA . THR A 1 88 ? -0.838 -2.318 7.057 1.00 93.12 88 THR A CA 1
ATOM 664 C C . THR A 1 88 ? -0.977 -3.776 7.486 1.00 93.12 88 THR A C 1
ATOM 666 O O . THR A 1 88 ? -0.109 -4.310 8.182 1.00 93.12 88 THR A O 1
ATOM 669 N N . PHE A 1 89 ? -2.055 -4.440 7.073 1.00 95.12 89 PHE A N 1
ATOM 670 C CA . PHE A 1 89 ? -2.273 -5.868 7.312 1.00 95.12 89 PHE A CA 1
ATOM 671 C C . PHE A 1 89 ? -3.057 -6.520 6.168 1.00 95.12 89 PHE A C 1
ATOM 673 O O . PHE A 1 89 ? -3.656 -5.844 5.333 1.00 95.12 89 PHE A O 1
ATOM 680 N N . ASN A 1 90 ? -3.049 -7.852 6.136 1.00 94.38 90 ASN A N 1
ATOM 681 C CA . ASN A 1 90 ? -3.821 -8.645 5.184 1.00 94.38 90 ASN A CA 1
ATOM 682 C C . ASN A 1 90 ? -4.943 -9.391 5.905 1.00 94.38 90 ASN A C 1
ATOM 684 O O . ASN A 1 90 ? -4.790 -9.799 7.059 1.00 94.38 90 ASN A O 1
ATOM 688 N N . VAL A 1 91 ? -6.033 -9.647 5.188 1.00 96.25 91 VAL A N 1
ATOM 689 C CA . VAL A 1 91 ? -7.055 -10.622 5.575 1.00 96.25 91 VAL A CA 1
ATOM 690 C C . VAL A 1 91 ? -7.079 -11.702 4.503 1.00 96.25 91 VAL A C 1
ATOM 692 O O . VAL A 1 91 ? -7.382 -11.444 3.344 1.00 96.25 91 VAL A O 1
ATOM 695 N N . THR A 1 92 ? -6.730 -12.928 4.876 1.00 93.62 92 THR A N 1
ATOM 696 C CA . THR A 1 92 ? -6.603 -14.059 3.936 1.00 93.62 92 THR A CA 1
ATOM 697 C C . THR A 1 92 ? -7.886 -14.865 3.777 1.00 93.62 92 THR A C 1
ATOM 699 O O . THR A 1 92 ? -8.076 -15.584 2.801 1.00 93.62 92 THR A O 1
ATOM 702 N N . THR A 1 93 ? -8.793 -14.762 4.739 1.00 95.88 93 THR A N 1
ATOM 703 C CA . THR A 1 93 ? -10.131 -15.350 4.707 1.00 95.88 93 THR A CA 1
ATOM 704 C C . THR A 1 93 ? -11.036 -14.420 5.485 1.00 95.88 93 THR A C 1
ATOM 706 O O . THR A 1 93 ? -10.611 -13.913 6.522 1.00 95.88 93 THR A O 1
ATOM 709 N N . ALA A 1 94 ? -12.251 -14.189 4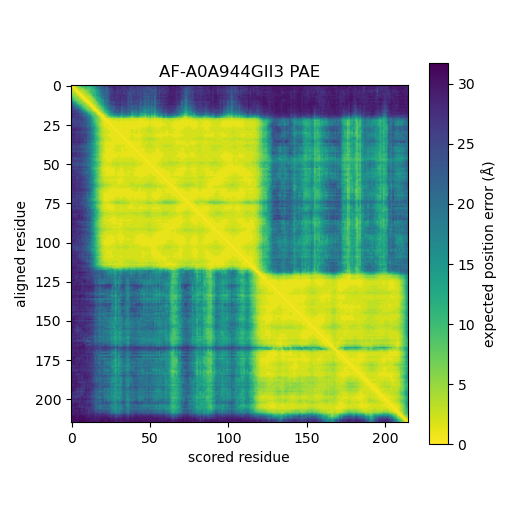.981 1.00 98.00 94 ALA A N 1
ATOM 710 C CA . ALA A 1 94 ? -13.161 -13.241 5.603 1.00 98.00 94 ALA A CA 1
ATOM 711 C C . ALA A 1 94 ? -13.361 -13.566 7.091 1.00 98.00 94 ALA A C 1
ATOM 713 O O . ALA A 1 94 ? -13.658 -14.710 7.449 1.00 98.00 94 ALA A O 1
ATOM 714 N N . CYS A 1 95 ? -13.137 -12.579 7.953 1.00 98.50 95 CYS A N 1
ATOM 715 C CA . CYS A 1 95 ? -13.177 -12.757 9.398 1.00 98.50 95 CYS A CA 1
ATOM 716 C C . CYS A 1 95 ? -13.498 -11.446 10.110 1.00 98.50 95 CYS A C 1
ATOM 718 O O . CYS A 1 95 ? -13.415 -10.364 9.530 1.00 98.50 95 CYS A O 1
ATOM 720 N N . ASP A 1 96 ? -13.816 -11.536 11.396 1.00 98.69 96 ASP A N 1
ATOM 721 C CA . ASP A 1 96 ? -13.830 -10.354 12.249 1.00 98.69 96 ASP A CA 1
ATOM 722 C C . ASP A 1 96 ? -12.387 -9.895 12.501 1.00 98.69 96 ASP A C 1
ATOM 724 O O . ASP A 1 96 ? -11.489 -10.715 12.723 1.00 98.69 96 ASP A O 1
ATOM 728 N N . VAL A 1 97 ? -12.171 -8.582 12.444 1.00 98.81 97 VAL A N 1
ATOM 729 C CA . VAL A 1 97 ? -10.881 -7.931 12.683 1.00 98.81 97 VAL A CA 1
ATOM 730 C C . VAL A 1 97 ? -11.022 -6.997 13.873 1.00 98.81 97 VAL A C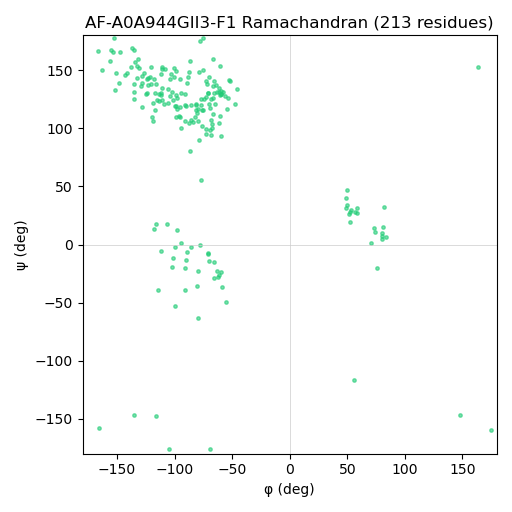 1
ATOM 732 O O . VAL A 1 97 ? -11.823 -6.066 13.839 1.00 98.81 97 VAL A O 1
ATOM 735 N N . THR A 1 98 ? -10.222 -7.209 14.911 1.00 98.75 98 THR A N 1
ATOM 736 C CA . THR A 1 98 ? -10.166 -6.338 16.088 1.00 98.75 98 THR A CA 1
ATOM 737 C C . THR A 1 98 ? -8.856 -5.570 16.100 1.00 98.75 98 THR A C 1
ATOM 739 O O . THR A 1 98 ? -7.777 -6.164 16.157 1.00 98.75 98 THR A O 1
ATOM 742 N N . ILE A 1 99 ? -8.967 -4.245 16.084 1.00 98.81 99 ILE A N 1
ATOM 743 C CA . ILE A 1 99 ? -7.857 -3.315 16.273 1.00 98.81 99 ILE A CA 1
ATOM 744 C C . ILE A 1 99 ? -7.861 -2.865 17.728 1.00 98.81 99 ILE A C 1
ATOM 746 O O . ILE A 1 99 ? -8.875 -2.358 18.209 1.00 98.81 99 ILE A O 1
ATOM 750 N N . THR A 1 100 ? -6.726 -3.015 18.405 1.00 98.75 100 THR A N 1
ATOM 751 C CA . THR A 1 100 ? -6.524 -2.544 19.779 1.00 98.75 100 THR A CA 1
ATOM 752 C C . THR A 1 100 ? -5.425 -1.496 19.799 1.00 98.75 100 THR A C 1
ATOM 754 O O . THR A 1 100 ? -4.344 -1.732 19.276 1.00 98.75 100 THR A O 1
ATOM 757 N N . PHE A 1 101 ? -5.679 -0.356 20.428 1.00 98.69 101 PHE A N 1
ATOM 758 C CA . PHE A 1 101 ? -4.744 0.751 20.583 1.00 98.69 101 PHE A CA 1
ATOM 759 C C . PHE A 1 101 ? -4.371 0.923 22.048 1.00 98.69 101 PHE A C 1
ATOM 761 O O . PHE A 1 101 ? -5.248 1.015 22.901 1.00 98.69 101 PHE A O 1
ATOM 768 N N . ASN A 1 102 ? -3.080 0.996 22.356 1.00 98.25 102 ASN A N 1
ATOM 769 C CA . ASN A 1 102 ? -2.604 1.281 23.702 1.00 98.25 102 ASN A CA 1
ATOM 770 C C . ASN A 1 102 ? -2.300 2.781 23.840 1.00 98.25 102 ASN A C 1
ATOM 772 O O . ASN A 1 102 ? -1.314 3.268 23.289 1.00 98.25 102 ASN A O 1
ATOM 776 N N . ALA A 1 103 ? -3.106 3.504 24.621 1.00 96.75 103 ALA A N 1
ATOM 777 C CA . ALA A 1 103 ? -3.006 4.960 24.759 1.00 96.75 103 ALA A CA 1
ATOM 778 C C . ALA A 1 103 ? -1.770 5.439 25.547 1.00 96.75 103 ALA A C 1
ATOM 780 O O . ALA A 1 103 ? -1.494 6.634 25.585 1.00 96.75 103 ALA A O 1
ATOM 781 N N . THR A 1 104 ? -1.017 4.522 26.166 1.00 95.31 104 THR A N 1
ATOM 782 C CA . THR A 1 104 ? 0.236 4.838 26.877 1.00 95.31 104 THR A CA 1
ATOM 783 C C . THR A 1 104 ? 1.456 4.729 25.964 1.00 95.31 104 THR A C 1
ATOM 785 O O . THR A 1 104 ? 2.386 5.522 26.065 1.00 95.31 104 THR A O 1
ATOM 788 N N . THR A 1 105 ? 1.473 3.725 25.085 1.00 96.62 105 THR A N 1
ATOM 789 C CA . THR A 1 105 ? 2.605 3.439 24.185 1.00 96.62 105 THR A CA 1
ATOM 790 C C . THR A 1 105 ? 2.382 3.938 22.762 1.00 96.62 105 THR A C 1
ATOM 792 O O . THR A 1 105 ? 3.325 3.946 21.977 1.00 96.62 105 THR A O 1
ATOM 795 N N . PHE A 1 106 ? 1.151 4.336 22.431 1.00 96.75 106 PHE A N 1
ATOM 796 C CA . PHE A 1 106 ? 0.703 4.750 21.100 1.00 96.75 106 PHE A CA 1
ATOM 797 C C . PHE A 1 106 ? 0.895 3.678 20.017 1.00 96.75 106 PHE A C 1
ATOM 799 O O . PHE A 1 106 ? 1.032 3.992 18.838 1.00 96.75 106 PHE A O 1
ATOM 806 N N . LYS A 1 107 ? 0.893 2.398 20.415 1.00 97.50 107 LYS A N 1
ATOM 807 C CA . LYS A 1 107 ? 1.023 1.246 19.513 1.00 97.50 107 LYS A CA 1
ATOM 808 C C . LYS A 1 107 ? -0.329 0.565 19.318 1.00 97.50 107 LYS A C 1
ATOM 810 O O . LYS A 1 107 ? -1.099 0.434 20.273 1.00 97.50 107 LYS A O 1
ATOM 815 N N . SER A 1 108 ? -0.583 0.097 18.096 1.00 98.38 108 SER A N 1
ATOM 816 C CA . SER A 1 108 ? -1.768 -0.707 17.780 1.00 98.38 108 SER A CA 1
ATOM 817 C C . SER A 1 108 ? -1.415 -2.169 17.519 1.00 98.38 108 SER A C 1
ATOM 819 O O . SER A 1 108 ? -0.337 -2.477 17.013 1.00 98.38 108 SER A O 1
ATOM 821 N N . THR A 1 109 ? -2.350 -3.067 17.810 1.00 97.25 109 THR A N 1
ATOM 822 C CA . THR A 1 109 ? -2.337 -4.467 17.379 1.00 97.25 109 THR A CA 1
ATOM 823 C C . THR A 1 109 ? -3.584 -4.765 16.555 1.00 97.25 109 THR A C 1
ATOM 825 O O . THR A 1 109 ? -4.619 -4.121 16.720 1.00 97.25 109 THR A O 1
ATOM 828 N N . VAL A 1 110 ? -3.479 -5.742 15.655 1.00 98.25 110 VAL A N 1
ATOM 829 C CA . VAL A 1 110 ? -4.590 -6.222 14.826 1.00 98.25 110 VAL A CA 1
ATOM 830 C C . VAL A 1 110 ? -4.715 -7.722 15.039 1.00 98.25 110 VAL A C 1
ATOM 832 O O . VAL A 1 110 ? -3.721 -8.443 14.952 1.00 98.25 110 VAL A O 1
ATOM 835 N N . THR A 1 111 ? -5.919 -8.200 15.334 1.00 98.06 111 THR A N 1
ATOM 836 C CA . THR A 1 111 ? -6.198 -9.627 15.534 1.00 98.06 111 THR A CA 1
ATOM 837 C C . THR A 1 111 ? -7.441 -10.053 14.757 1.00 98.06 111 THR A C 1
ATOM 839 O O . THR A 1 111 ? -8.306 -9.237 14.460 1.00 98.06 111 THR A O 1
ATOM 842 N N . GLY A 1 112 ? -7.511 -11.333 14.400 1.00 98.00 112 GLY A N 1
ATOM 843 C CA . GLY A 1 112 ? -8.602 -11.942 13.638 1.00 98.00 112 GLY A CA 1
ATOM 844 C C . GLY A 1 112 ? -8.147 -13.289 13.079 1.00 98.00 112 GLY A C 1
ATOM 845 O O . GLY A 1 112 ? -6.951 -13.498 12.883 1.00 98.00 112 GLY A O 1
ATOM 846 N N . SER A 1 113 ? -9.064 -14.228 12.843 1.00 97.38 113 SER A N 1
ATOM 847 C CA . SER A 1 113 ? -8.696 -15.592 12.416 1.00 97.38 113 SER A CA 1
ATOM 848 C C . SER A 1 113 ? -8.051 -15.649 11.026 1.00 97.38 113 SER A C 1
ATOM 850 O O . SER A 1 113 ? -7.245 -16.539 10.769 1.00 97.38 113 SER A O 1
ATOM 852 N N . GLY A 1 114 ? -8.390 -14.705 10.144 1.00 95.31 114 GLY A N 1
ATOM 853 C CA . GLY A 1 114 ? -7.796 -14.541 8.815 1.00 95.31 114 GLY A CA 1
ATOM 854 C C . GLY A 1 114 ? -6.730 -13.447 8.731 1.00 95.31 114 GLY A C 1
ATOM 855 O O . GLY A 1 114 ? -6.159 -13.262 7.652 1.00 95.31 114 GLY A O 1
ATOM 856 N N . VAL A 1 115 ? -6.464 -12.723 9.828 1.00 96.62 115 VAL A N 1
ATOM 857 C CA . VAL A 1 115 ? -5.502 -11.613 9.857 1.00 96.62 115 VAL A CA 1
ATOM 858 C C . VAL A 1 115 ? -4.085 -12.154 9.756 1.00 96.62 115 VAL A C 1
ATOM 860 O O . VAL A 1 115 ? -3.678 -13.035 10.512 1.00 96.62 115 VAL A O 1
ATOM 863 N N . GLN A 1 116 ? -3.314 -11.578 8.845 1.00 91.00 116 GLN A N 1
ATOM 864 C CA . GLN A 1 116 ? -1.880 -11.795 8.745 1.00 91.00 116 GLN A CA 1
ATOM 865 C C . GLN A 1 116 ? -1.166 -10.450 8.757 1.00 91.00 116 GLN A C 1
ATOM 867 O O . GLN A 1 116 ? -1.687 -9.449 8.256 1.00 91.00 116 GLN A O 1
ATOM 872 N N . ALA A 1 117 ? 0.044 -10.434 9.322 1.00 84.75 117 ALA A N 1
ATOM 873 C CA . ALA A 1 117 ? 0.941 -9.302 9.144 1.00 84.75 117 ALA A CA 1
ATOM 874 C C . ALA A 1 117 ? 1.061 -9.005 7.645 1.00 84.75 117 ALA A C 1
ATOM 876 O O . ALA A 1 117 ? 1.111 -9.938 6.838 1.00 84.75 117 ALA A O 1
ATOM 877 N N . TYR A 1 118 ? 1.095 -7.723 7.2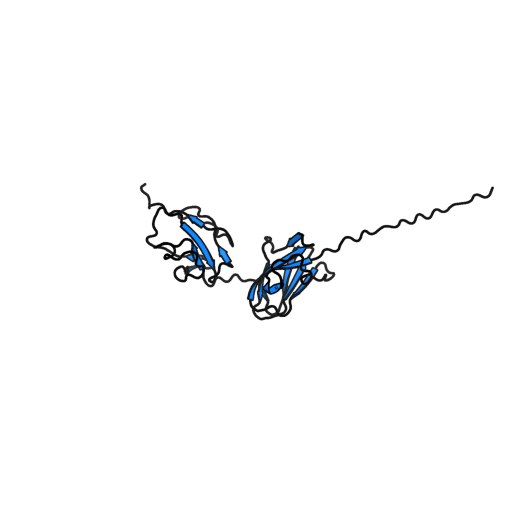77 1.00 76.38 118 TYR A N 1
ATOM 878 C CA . TYR A 1 118 ? 1.398 -7.365 5.901 1.00 76.38 118 TYR A CA 1
ATOM 879 C C . TYR A 1 118 ? 2.795 -7.875 5.575 1.00 76.38 118 TYR A C 1
ATOM 881 O O . TYR A 1 118 ? 3.804 -7.338 6.031 1.00 76.38 118 TYR A O 1
ATOM 889 N N . VAL A 1 119 ? 2.844 -8.961 4.816 1.00 64.75 119 VAL A N 1
ATOM 890 C CA . VAL A 1 119 ? 4.064 -9.386 4.160 1.00 64.75 119 VAL A CA 1
ATOM 891 C C . VAL A 1 119 ? 4.018 -8.710 2.810 1.00 64.75 119 VAL A C 1
ATOM 893 O O . VAL A 1 119 ? 3.225 -9.094 1.952 1.00 64.75 119 VAL A O 1
ATOM 896 N N . PHE A 1 120 ? 4.849 -7.686 2.649 1.00 67.50 120 PHE A N 1
ATOM 897 C CA . PHE A 1 120 ? 5.151 -7.136 1.341 1.00 67.50 120 PHE A CA 1
ATOM 898 C C . PHE A 1 120 ? 5.772 -8.254 0.495 1.00 67.50 120 PHE A C 1
ATOM 900 O O . PHE A 1 120 ? 6.965 -8.548 0.603 1.00 67.50 120 PHE A O 1
ATOM 907 N N . ASN A 1 121 ? 4.930 -8.953 -0.265 1.00 73.81 121 ASN A N 1
ATOM 908 C CA . ASN A 1 121 ? 5.359 -10.010 -1.159 1.00 73.81 121 ASN A CA 1
ATOM 909 C C . ASN A 1 121 ? 5.532 -9.414 -2.548 1.00 73.81 121 ASN A C 1
ATOM 911 O O . ASN A 1 121 ? 4.577 -8.917 -3.143 1.00 73.81 121 ASN A O 1
ATOM 915 N N . VAL A 1 122 ? 6.753 -9.467 -3.058 1.00 84.88 122 VAL A N 1
ATOM 916 C CA . VAL A 1 122 ? 7.063 -9.006 -4.407 1.00 84.88 122 VAL A CA 1
ATOM 917 C C . VAL A 1 122 ? 7.007 -10.214 -5.330 1.00 84.88 122 VAL A C 1
ATOM 919 O O . VAL A 1 122 ? 7.941 -11.006 -5.377 1.00 84.88 122 VAL A O 1
ATOM 922 N N . GLU A 1 123 ? 5.901 -10.372 -6.052 1.00 87.88 123 GLU A N 1
ATOM 923 C CA . GLU A 1 123 ? 5.753 -11.416 -7.074 1.00 87.88 123 GLU A CA 1
ATOM 924 C C . GLU A 1 123 ? 6.419 -11.004 -8.390 1.00 87.88 123 GLU A C 1
ATOM 926 O O . GLU A 1 123 ? 6.986 -11.829 -9.113 1.00 87.88 123 GLU A O 1
ATOM 931 N N . LYS A 1 124 ? 6.352 -9.709 -8.718 1.00 91.44 124 LYS A N 1
ATOM 932 C CA . LYS A 1 124 ? 7.087 -9.108 -9.833 1.00 91.44 124 LYS A CA 1
ATOM 933 C C . LYS A 1 124 ? 7.389 -7.640 -9.566 1.00 91.44 124 LYS A C 1
ATOM 935 O O . LYS A 1 124 ? 6.576 -6.942 -8.964 1.00 91.44 124 LYS A O 1
ATOM 940 N N . VAL A 1 125 ? 8.526 -7.182 -10.082 1.00 96.88 125 VAL A N 1
ATOM 941 C CA . VAL A 1 125 ? 8.880 -5.762 -10.186 1.00 96.88 125 VAL A CA 1
ATOM 942 C C . VAL A 1 125 ? 8.880 -5.389 -11.660 1.00 96.88 125 VAL A C 1
ATOM 944 O O . VAL A 1 125 ? 9.465 -6.103 -12.475 1.00 96.88 125 VAL A O 1
ATOM 947 N N . ILE A 1 126 ? 8.203 -4.302 -12.005 1.00 98.19 126 ILE A N 1
ATOM 948 C CA . ILE A 1 126 ? 8.150 -3.745 -13.355 1.00 98.19 126 ILE A CA 1
ATOM 949 C C . ILE A 1 126 ? 8.899 -2.414 -13.335 1.00 98.19 126 ILE A C 1
ATOM 951 O O . ILE A 1 126 ? 8.620 -1.572 -12.480 1.00 98.19 126 ILE A O 1
ATOM 955 N N . ALA A 1 127 ? 9.838 -2.217 -14.261 1.00 98.00 127 ALA A N 1
ATOM 956 C CA . ALA A 1 127 ? 10.410 -0.897 -14.512 1.00 98.00 127 ALA A CA 1
ATOM 957 C C . ALA A 1 127 ? 9.407 -0.066 -15.325 1.00 98.00 127 ALA A C 1
ATOM 959 O O . ALA A 1 127 ? 8.932 -0.501 -16.374 1.00 98.00 127 ALA A O 1
ATOM 960 N N . VAL A 1 128 ? 9.056 1.118 -14.830 1.00 98.25 128 VAL A N 1
ATOM 961 C CA . VAL A 1 128 ? 7.979 1.949 -15.380 1.00 98.25 128 VAL A CA 1
ATOM 962 C C . VAL A 1 128 ? 8.434 3.395 -15.463 1.00 98.25 128 VAL A C 1
ATOM 964 O O . VAL A 1 128 ? 9.043 3.904 -14.530 1.00 98.25 128 VAL A O 1
ATOM 967 N N . GLY A 1 129 ? 8.124 4.086 -16.551 1.00 97.81 129 GLY A N 1
ATOM 968 C CA . GLY A 1 129 ? 8.607 5.442 -16.774 1.00 97.81 129 GLY A CA 1
ATOM 969 C C . GLY A 1 129 ? 8.211 5.970 -18.141 1.00 97.81 129 GLY A C 1
ATOM 970 O O . GLY A 1 129 ? 7.288 5.437 -18.755 1.00 97.81 129 GLY A O 1
ATOM 971 N N . ASN A 1 130 ? 8.928 6.985 -18.620 1.00 97.12 130 ASN A N 1
ATOM 972 C CA . ASN A 1 130 ? 8.676 7.642 -19.907 1.00 97.12 130 ASN A CA 1
ATOM 973 C C . ASN A 1 130 ? 9.189 6.824 -21.108 1.00 97.12 130 ASN A C 1
ATOM 975 O O . ASN A 1 130 ? 10.026 7.290 -21.883 1.00 97.12 130 ASN A O 1
ATOM 979 N N . GLY A 1 131 ? 8.749 5.571 -21.226 1.00 96.81 131 GLY A N 1
ATOM 980 C CA . GLY A 1 131 ? 9.257 4.635 -22.222 1.00 96.81 131 GLY A CA 1
ATOM 981 C C . GLY A 1 131 ? 9.071 5.112 -23.657 1.00 96.81 131 GLY A C 1
ATOM 982 O O . GLY A 1 131 ? 7.975 5.471 -24.079 1.00 96.81 131 GLY A O 1
ATOM 983 N N . VAL A 1 132 ? 10.155 5.075 -24.432 1.00 95.00 132 VAL A N 1
ATOM 984 C CA . VAL A 1 132 ? 10.176 5.477 -25.842 1.00 95.00 132 VAL A CA 1
ATOM 985 C C . VAL A 1 132 ? 11.254 4.707 -26.601 1.00 95.00 132 VAL A C 1
ATOM 987 O O . VAL A 1 132 ? 12.400 4.597 -26.164 1.00 95.00 132 VAL A O 1
ATOM 990 N N . GLY A 1 133 ? 10.900 4.168 -27.771 1.00 94.75 133 GLY A N 1
ATOM 991 C CA . GLY A 1 133 ? 11.832 3.397 -28.595 1.00 94.75 133 GLY A CA 1
ATOM 992 C C . GLY A 1 133 ? 12.443 2.222 -27.824 1.00 94.75 133 GLY A C 1
ATOM 993 O O . GLY A 1 133 ? 11.730 1.309 -27.422 1.00 94.75 133 GLY A O 1
ATOM 994 N N . ALA A 1 134 ? 13.764 2.244 -27.632 1.00 95.88 134 ALA A N 1
ATOM 995 C CA . ALA A 1 134 ? 14.481 1.212 -26.882 1.00 95.88 134 ALA A CA 1
ATOM 996 C C . ALA A 1 134 ? 14.378 1.371 -25.352 1.00 95.88 134 ALA A C 1
ATOM 998 O O . ALA A 1 134 ? 14.540 0.398 -24.616 1.00 95.88 134 ALA A O 1
ATOM 999 N N . TRP A 1 135 ? 14.095 2.580 -24.857 1.00 97.44 135 TRP A N 1
ATOM 1000 C CA . TRP A 1 135 ? 13.919 2.827 -23.429 1.00 97.44 135 TRP A CA 1
ATOM 1001 C C . TRP A 1 135 ? 12.586 2.251 -22.949 1.00 97.44 135 TRP A C 1
ATOM 1003 O O . TRP A 1 135 ? 11.544 2.547 -23.539 1.00 97.44 135 TRP A O 1
ATOM 1013 N N . LEU A 1 136 ? 12.619 1.417 -21.900 1.00 97.81 136 LEU A N 1
ATOM 1014 C CA . LEU A 1 136 ? 11.441 0.730 -21.341 1.00 97.81 136 LEU A CA 1
ATOM 1015 C C . LEU A 1 136 ? 10.595 0.024 -22.415 1.00 97.81 136 LEU A C 1
ATOM 1017 O O . LEU A 1 136 ? 9.365 -0.000 -22.340 1.00 97.81 136 LEU A O 1
ATOM 1021 N N . ASN A 1 137 ? 11.263 -0.501 -23.449 1.00 97.62 137 ASN A N 1
ATOM 1022 C CA . ASN A 1 137 ? 10.641 -1.152 -24.604 1.00 97.62 137 ASN A CA 1
ATOM 1023 C C . ASN A 1 137 ? 9.541 -0.308 -25.284 1.00 97.62 137 ASN A C 1
ATOM 1025 O O . ASN A 1 137 ? 8.603 -0.854 -25.865 1.00 97.62 137 ASN A O 1
ATOM 1029 N N . GLY A 1 138 ? 9.631 1.024 -25.192 1.00 97.12 138 GLY A N 1
ATOM 1030 C CA . GLY A 1 138 ? 8.652 1.947 -25.763 1.00 97.12 138 GLY A CA 1
ATOM 1031 C C . GLY A 1 138 ? 7.316 2.003 -25.020 1.00 97.12 138 GLY A C 1
ATOM 1032 O O . GLY A 1 138 ? 6.349 2.516 -25.578 1.00 97.12 138 GLY A O 1
ATOM 1033 N N . VAL A 1 139 ? 7.241 1.459 -23.801 1.00 98.19 139 VAL A N 1
ATOM 1034 C CA . VAL A 1 139 ? 6.013 1.429 -23.001 1.00 98.19 139 VAL A CA 1
ATOM 1035 C C . VAL A 1 139 ? 6.007 2.570 -21.988 1.00 98.19 139 VAL A C 1
ATOM 1037 O O . VAL A 1 139 ? 6.828 2.609 -21.071 1.00 98.19 139 VAL A O 1
ATOM 1040 N N . ASP A 1 140 ? 5.048 3.477 -22.146 1.00 97.50 140 ASP A N 1
ATOM 1041 C CA . ASP A 1 140 ? 4.894 4.674 -21.324 1.00 97.50 140 ASP A CA 1
ATOM 1042 C C . ASP A 1 140 ? 3.982 4.411 -20.110 1.00 97.50 140 ASP A C 1
ATOM 1044 O O . ASP A 1 140 ? 2.823 4.029 -20.264 1.00 97.50 140 ASP A O 1
ATOM 1048 N N . TRP A 1 141 ? 4.519 4.600 -18.901 1.00 96.50 141 TRP A N 1
ATOM 1049 C CA . TRP A 1 141 ? 3.812 4.593 -17.607 1.00 96.50 141 TRP A CA 1
ATOM 1050 C C . TRP A 1 141 ? 2.857 3.417 -17.302 1.00 96.50 141 TRP A C 1
ATOM 1052 O O . TRP A 1 141 ? 1.895 3.583 -16.550 1.00 96.50 141 TRP A O 1
ATOM 1062 N N . ASP A 1 142 ? 3.136 2.212 -17.805 1.00 97.50 142 ASP A N 1
ATOM 1063 C CA . ASP A 1 142 ? 2.327 1.016 -17.527 1.00 97.50 142 ASP A CA 1
ATOM 1064 C C . ASP A 1 142 ? 2.939 0.129 -16.413 1.00 97.50 142 ASP A C 1
ATOM 1066 O O . ASP A 1 142 ? 3.957 -0.536 -16.641 1.00 97.50 142 ASP A O 1
ATOM 1070 N N . PRO A 1 143 ? 2.323 0.055 -15.213 1.00 96.25 143 PRO A N 1
ATOM 1071 C CA . PRO A 1 143 ? 2.802 -0.772 -14.104 1.00 96.25 143 PRO A CA 1
ATOM 1072 C C . PRO A 1 143 ? 2.631 -2.275 -14.329 1.00 96.25 143 PRO A C 1
ATOM 1074 O O . PRO A 1 143 ? 3.121 -3.059 -13.519 1.00 96.25 143 PRO A O 1
ATOM 1077 N N . ASN A 1 144 ? 1.951 -2.690 -15.399 1.00 96.25 144 ASN A N 1
ATOM 1078 C CA . ASN A 1 144 ? 1.715 -4.084 -15.750 1.00 96.25 144 ASN A CA 1
ATOM 1079 C C . ASN A 1 144 ? 2.385 -4.485 -17.080 1.00 96.25 144 ASN A C 1
ATOM 1081 O O . ASN A 1 144 ? 2.055 -5.523 -17.654 1.00 96.25 144 ASN A O 1
ATOM 1085 N N . ALA A 1 145 ? 3.356 -3.696 -17.550 1.00 97.31 145 ALA A N 1
ATOM 1086 C CA . ALA A 1 145 ? 4.126 -3.981 -18.754 1.00 97.31 145 ALA A CA 1
ATOM 1087 C C . ALA A 1 145 ? 5.052 -5.195 -18.566 1.00 97.31 145 ALA A C 1
ATOM 1089 O O . ALA A 1 145 ? 6.194 -5.061 -18.126 1.00 97.31 145 ALA A O 1
ATOM 1090 N N . ASP A 1 146 ? 4.597 -6.389 -18.953 1.00 96.00 146 ASP A N 1
ATOM 1091 C CA . ASP A 1 146 ? 5.404 -7.615 -18.840 1.00 96.00 146 ASP A CA 1
ATOM 1092 C C . ASP A 1 146 ? 6.722 -7.548 -19.640 1.00 96.00 146 ASP A C 1
ATOM 1094 O O . ASP A 1 146 ? 7.694 -8.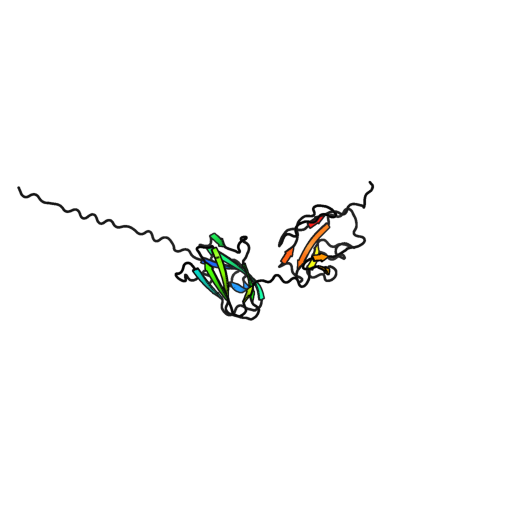203 -19.267 1.00 96.00 146 ASP A O 1
ATOM 1098 N N . ALA A 1 147 ? 6.796 -6.706 -20.681 1.00 97.25 147 ALA A N 1
ATOM 1099 C CA . ALA A 1 147 ? 8.035 -6.423 -21.416 1.00 97.25 147 ALA A CA 1
ATOM 1100 C C . ALA A 1 147 ? 9.129 -5.780 -20.539 1.00 97.25 147 ALA A C 1
ATOM 1102 O O . ALA A 1 147 ? 10.312 -5.949 -20.815 1.00 97.25 147 ALA A O 1
ATOM 1103 N N . ASN A 1 148 ? 8.740 -5.079 -19.470 1.00 98.25 148 ASN A N 1
ATOM 1104 C CA . ASN A 1 148 ? 9.641 -4.418 -18.524 1.00 98.25 148 ASN A CA 1
ATOM 1105 C C . ASN A 1 148 ? 9.716 -5.147 -17.173 1.00 98.25 148 ASN A C 1
ATOM 1107 O O . ASN A 1 148 ? 10.142 -4.564 -16.170 1.00 98.25 148 ASN A O 1
ATOM 1111 N N . LYS A 1 149 ? 9.288 -6.415 -17.119 1.00 98.12 149 LYS A N 1
ATOM 1112 C CA . LYS A 1 149 ? 9.418 -7.236 -15.916 1.00 98.12 149 LYS A CA 1
ATOM 1113 C C . LYS A 1 149 ? 10.895 -7.473 -15.606 1.00 98.12 149 LYS A C 1
ATOM 1115 O O . LYS A 1 149 ? 11.622 -8.064 -16.399 1.00 98.12 149 LYS A O 1
ATOM 1120 N N . MET A 1 150 ? 11.316 -7.044 -14.422 1.00 97.94 150 MET A N 1
ATOM 1121 C CA . MET A 1 150 ? 12.675 -7.240 -13.934 1.00 97.94 150 MET A CA 1
ATOM 1122 C C . MET A 1 150 ? 12.893 -8.692 -13.497 1.00 97.94 150 MET A C 1
ATOM 1124 O O . MET A 1 150 ? 11.975 -9.372 -13.026 1.00 97.94 150 MET A O 1
ATOM 1128 N N . THR A 1 151 ? 14.131 -9.160 -13.622 1.00 97.12 151 THR A N 1
ATOM 1129 C CA . THR A 1 151 ? 14.557 -10.491 -13.181 1.00 97.12 151 THR A CA 1
ATOM 1130 C C . THR A 1 151 ? 15.131 -10.407 -11.777 1.00 97.12 151 THR A C 1
ATOM 1132 O O . THR A 1 151 ? 15.995 -9.579 -11.511 1.00 97.12 151 THR A O 1
ATOM 1135 N N . GLN A 1 152 ? 14.680 -11.274 -10.873 1.00 95.38 152 GLN A N 1
ATOM 1136 C CA . GLN A 1 152 ? 15.279 -11.380 -9.548 1.00 95.38 152 GLN A CA 1
ATOM 1137 C C . GLN A 1 152 ? 16.614 -12.133 -9.639 1.00 95.38 152 GLN A C 1
ATOM 1139 O O . GLN A 1 152 ? 16.635 -13.311 -9.992 1.00 95.38 152 GLN A O 1
ATOM 1144 N N . VAL A 1 153 ? 17.721 -11.459 -9.328 1.00 96.19 153 VAL A N 1
ATOM 1145 C CA . VAL A 1 153 ? 19.089 -12.009 -9.428 1.00 96.19 153 VAL A CA 1
ATOM 1146 C C . VAL A 1 153 ? 19.669 -12.429 -8.072 1.00 96.19 153 VAL A C 1
ATOM 1148 O O . VAL A 1 153 ? 20.579 -13.252 -8.018 1.00 96.19 153 VAL A O 1
ATOM 1151 N N . ALA A 1 154 ? 19.113 -11.918 -6.971 1.00 91.38 154 ALA A N 1
ATOM 1152 C CA . ALA A 1 154 ? 19.377 -12.362 -5.601 1.00 91.38 154 ALA A CA 1
ATOM 1153 C C . ALA A 1 154 ? 18.151 -12.082 -4.711 1.00 91.38 154 ALA A C 1
ATOM 1155 O O . ALA A 1 154 ? 17.156 -11.523 -5.181 1.00 91.38 154 ALA A O 1
ATOM 1156 N N . ASP A 1 155 ? 18.189 -12.467 -3.429 1.00 85.06 155 ASP A N 1
ATOM 1157 C CA . ASP A 1 155 ? 17.080 -12.179 -2.508 1.00 85.06 155 ASP A CA 1
ATOM 1158 C C . ASP A 1 155 ? 16.764 -10.676 -2.509 1.00 85.06 155 ASP A C 1
ATOM 1160 O O . ASP A 1 155 ? 17.610 -9.849 -2.180 1.00 85.06 155 ASP A O 1
ATOM 1164 N N . LYS A 1 156 ? 15.548 -10.342 -2.953 1.00 85.69 156 LYS A N 1
ATOM 1165 C CA . LYS A 1 156 ? 15.036 -8.977 -3.165 1.00 85.69 156 LYS A CA 1
ATOM 1166 C C . LYS A 1 156 ? 15.896 -8.043 -4.039 1.00 85.69 156 LYS A C 1
ATOM 1168 O O . LYS A 1 156 ? 15.687 -6.834 -4.000 1.00 85.69 156 LYS A O 1
ATOM 1173 N N . VAL A 1 157 ? 16.799 -8.576 -4.865 1.00 91.12 157 VAL A N 1
ATOM 1174 C CA . VAL A 1 157 ? 17.570 -7.801 -5.853 1.00 91.12 157 VAL A CA 1
ATOM 1175 C C . VAL A 1 157 ? 17.024 -8.083 -7.244 1.00 91.12 157 VAL A C 1
ATOM 1177 O O . VAL A 1 157 ? 17.010 -9.236 -7.681 1.00 91.12 157 VAL A O 1
ATOM 1180 N N . TYR A 1 158 ? 16.586 -7.034 -7.937 1.00 95.12 158 TYR A N 1
ATOM 1181 C CA . TYR A 1 158 ? 15.949 -7.120 -9.249 1.00 95.12 158 TYR A CA 1
ATOM 1182 C C . TYR A 1 158 ? 16.748 -6.332 -10.280 1.00 95.12 158 TYR A C 1
ATOM 1184 O O . TYR A 1 158 ? 17.178 -5.214 -10.010 1.00 95.12 158 TYR A O 1
ATOM 1192 N N . GLU A 1 159 ? 16.900 -6.900 -11.471 1.00 96.31 159 GLU A N 1
ATOM 1193 C CA . GLU A 1 159 ? 17.691 -6.327 -12.554 1.00 96.31 159 GLU A CA 1
ATOM 1194 C C . GLU A 1 159 ? 16.916 -6.352 -13.878 1.00 96.31 159 GLU A C 1
ATOM 1196 O O . GLU A 1 159 ? 16.176 -7.293 -14.181 1.00 96.31 159 GLU A O 1
ATOM 1201 N N . ILE A 1 160 ? 17.094 -5.304 -14.677 1.00 97.38 160 ILE A N 1
ATOM 1202 C CA . ILE A 1 160 ? 16.694 -5.242 -16.082 1.00 97.38 160 ILE A CA 1
ATOM 1203 C C . ILE A 1 160 ? 17.755 -4.455 -16.849 1.00 97.38 160 ILE A C 1
ATOM 1205 O O . ILE A 1 160 ? 18.350 -3.523 -16.312 1.00 97.38 160 ILE A O 1
ATOM 1209 N N . SER A 1 161 ? 17.988 -4.839 -18.099 1.00 95.69 161 SER A N 1
ATOM 1210 C CA . SER A 1 161 ? 18.919 -4.167 -19.002 1.00 95.69 161 SER A CA 1
ATOM 1211 C C . SER A 1 161 ? 18.185 -3.729 -20.260 1.00 95.69 161 SER A C 1
ATOM 1213 O O . SER A 1 161 ? 17.307 -4.439 -20.752 1.00 95.69 161 SER A O 1
ATOM 1215 N N . PHE A 1 162 ? 18.565 -2.566 -20.781 1.00 95.31 162 PHE A N 1
ATOM 1216 C CA . PHE A 1 162 ? 18.054 -2.027 -22.035 1.00 95.31 162 PHE A CA 1
ATOM 1217 C C . PHE A 1 162 ? 19.227 -1.755 -22.970 1.00 95.31 162 PHE A C 1
ATOM 1219 O O . PHE A 1 162 ? 20.193 -1.097 -22.582 1.00 95.31 162 PHE A O 1
ATOM 1226 N N . ASP A 1 163 ? 19.125 -2.231 -24.207 1.00 93.81 163 ASP A N 1
ATOM 1227 C CA . ASP A 1 163 ? 20.152 -2.039 -25.227 1.00 93.81 163 ASP A CA 1
ATOM 1228 C C . ASP A 1 163 ? 19.796 -0.883 -26.160 1.00 93.81 163 ASP A C 1
ATOM 1230 O O . ASP A 1 163 ? 18.631 -0.657 -26.477 1.00 93.81 163 ASP A O 1
ATOM 1234 N N . ASN A 1 164 ? 20.815 -0.195 -26.679 1.00 93.00 164 ASN A N 1
ATOM 1235 C CA . ASN A 1 164 ? 20.663 0.869 -27.683 1.00 93.00 164 ASN A CA 1
ATOM 1236 C C . ASN A 1 164 ? 19.758 2.036 -27.241 1.00 93.00 164 ASN A C 1
ATOM 1238 O O . ASN A 1 164 ? 19.101 2.664 -28.074 1.00 93.00 164 ASN A O 1
ATOM 1242 N N . VAL A 1 165 ? 19.734 2.344 -25.941 1.00 93.69 165 VAL A N 1
ATOM 1243 C CA . VAL A 1 165 ? 19.018 3.509 -25.407 1.00 93.69 165 VAL A CA 1
ATOM 1244 C C . VAL A 1 165 ? 19.711 4.803 -25.880 1.00 93.69 165 VAL A C 1
ATOM 1246 O O . VAL A 1 165 ? 20.921 4.944 -25.679 1.00 93.69 165 VAL A O 1
ATOM 1249 N N . PRO A 1 166 ? 18.998 5.742 -26.535 1.00 89.88 166 PRO A N 1
ATOM 1250 C CA . PRO A 1 166 ? 19.586 6.989 -27.029 1.00 89.88 166 PRO A CA 1
ATOM 1251 C C . PRO A 1 166 ? 20.195 7.875 -25.930 1.00 89.88 166 PRO A C 1
ATOM 1253 O O . PRO A 1 166 ? 19.763 7.856 -24.781 1.00 89.88 166 PRO A O 1
ATOM 1256 N N . VAL A 1 167 ? 21.182 8.697 -26.292 1.00 89.38 167 VAL A N 1
ATOM 1257 C CA . VAL A 1 167 ? 21.758 9.726 -25.404 1.00 89.38 167 VAL A CA 1
ATOM 1258 C C . VAL A 1 167 ? 20.960 11.030 -25.472 1.00 89.38 167 VAL A C 1
ATOM 1260 O O . VAL A 1 167 ? 20.349 11.313 -26.499 1.00 89.38 167 VAL A O 1
ATOM 1263 N N . GLY A 1 168 ? 21.059 11.865 -24.432 1.00 77.19 168 GLY A N 1
ATOM 1264 C CA . GLY A 1 168 ? 20.529 13.238 -24.453 1.00 77.19 168 GLY A CA 1
ATOM 1265 C C . GLY A 1 168 ? 19.028 13.389 -24.184 1.00 77.19 168 GLY A C 1
ATOM 1266 O O . GLY A 1 168 ? 18.487 14.457 -24.447 1.00 77.19 168 GLY A O 1
ATOM 1267 N N . GLU A 1 169 ? 18.381 12.351 -23.662 1.00 80.88 169 GLU A N 1
ATOM 1268 C CA . GLU A 1 169 ? 16.990 12.387 -23.199 1.00 80.88 169 GLU A CA 1
ATOM 1269 C C . GLU A 1 169 ? 16.934 12.514 -21.668 1.00 80.88 169 GLU A C 1
ATOM 1271 O O . GLU A 1 169 ? 17.832 12.024 -20.974 1.00 80.88 169 GLU A O 1
ATOM 1276 N N . ASP A 1 170 ? 15.861 13.125 -21.156 1.00 90.75 170 ASP A N 1
ATOM 1277 C CA . ASP A 1 170 ? 15.554 13.195 -19.723 1.00 90.75 170 ASP A CA 1
ATOM 1278 C C . ASP A 1 170 ? 14.765 11.943 -19.304 1.00 90.75 170 ASP A C 1
ATOM 1280 O O . ASP A 1 170 ? 13.529 11.939 -19.238 1.00 90.75 170 ASP A O 1
ATOM 1284 N N . TYR A 1 171 ? 15.471 10.834 -19.077 1.00 95.50 171 TYR A N 1
ATOM 1285 C CA . TYR A 1 171 ? 14.831 9.567 -18.730 1.00 95.50 171 TYR A CA 1
ATOM 1286 C C . TYR A 1 171 ? 14.284 9.585 -17.311 1.00 95.50 171 TYR A C 1
ATOM 1288 O O . TYR A 1 171 ? 14.914 10.079 -16.378 1.00 95.50 171 TYR A O 1
ATOM 1296 N N . MET A 1 172 ? 13.107 8.989 -17.152 1.00 96.94 172 MET A N 1
ATOM 1297 C CA . MET A 1 172 ? 12.431 8.788 -15.881 1.00 96.94 172 MET A CA 1
ATOM 1298 C C . MET A 1 172 ? 12.158 7.305 -15.675 1.00 96.94 172 MET A C 1
ATOM 1300 O O . MET A 1 172 ? 11.686 6.629 -16.589 1.00 96.94 172 MET A O 1
ATOM 1304 N N . VAL A 1 173 ? 12.395 6.813 -14.461 1.00 97.25 173 VAL A N 1
ATOM 1305 C CA . VAL A 1 173 ? 12.027 5.456 -14.052 1.00 97.25 173 VAL A CA 1
ATOM 1306 C C . VAL A 1 173 ? 11.520 5.413 -12.614 1.00 97.25 173 VAL A C 1
ATOM 1308 O O . VAL A 1 173 ? 11.953 6.162 -11.739 1.00 97.25 173 VAL A O 1
ATOM 1311 N N . LYS A 1 174 ? 10.590 4.498 -1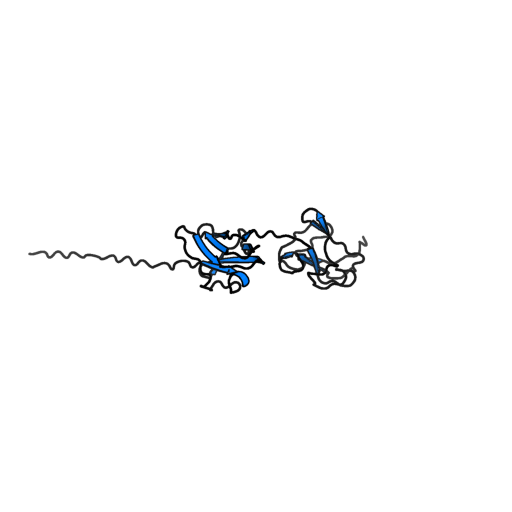2.382 1.00 96.94 174 LYS A N 1
ATOM 1312 C CA . LYS A 1 174 ? 10.121 3.988 -11.101 1.00 96.94 174 LYS A CA 1
ATOM 1313 C C . LYS A 1 174 ? 9.985 2.473 -11.204 1.00 96.94 174 LYS A C 1
ATOM 1315 O O . LYS A 1 174 ? 10.013 1.899 -12.291 1.00 96.94 174 LYS A O 1
ATOM 1320 N N . PHE A 1 175 ? 9.781 1.836 -10.065 1.00 97.25 175 PHE A N 1
ATOM 1321 C CA . PHE A 1 175 ? 9.585 0.401 -9.961 1.00 97.25 175 PHE A CA 1
ATOM 1322 C C . PHE A 1 175 ? 8.219 0.133 -9.352 1.00 97.25 175 PHE A C 1
ATOM 1324 O O . PHE A 1 175 ? 7.999 0.422 -8.178 1.00 97.25 175 PHE A O 1
ATOM 1331 N N . ALA A 1 176 ? 7.289 -0.374 -10.153 1.00 96.19 176 ALA A N 1
ATOM 1332 C CA . ALA A 1 176 ? 5.989 -0.825 -9.677 1.00 96.19 176 ALA A CA 1
ATOM 1333 C C . ALA A 1 176 ? 6.088 -2.289 -9.255 1.00 96.19 176 ALA A C 1
ATOM 1335 O O . ALA A 1 176 ? 6.794 -3.072 -9.895 1.00 96.19 176 ALA A O 1
ATOM 1336 N N . THR A 1 177 ? 5.371 -2.684 -8.208 1.00 94.06 177 THR A N 1
ATOM 1337 C CA . THR A 1 177 ? 5.305 -4.093 -7.815 1.00 94.06 177 THR A CA 1
ATOM 1338 C C . THR A 1 177 ? 3.917 -4.674 -8.045 1.00 94.06 177 THR A C 1
ATOM 1340 O O . THR A 1 177 ? 2.895 -3.989 -7.988 1.00 94.06 177 THR A O 1
ATOM 1343 N N . ASN A 1 178 ? 3.891 -5.961 -8.390 1.00 92.44 178 ASN A N 1
ATOM 1344 C CA . ASN A 1 178 ? 2.673 -6.757 -8.557 1.00 92.44 178 ASN A CA 1
ATOM 1345 C C . ASN A 1 178 ? 1.660 -6.189 -9.570 1.00 92.44 178 ASN A C 1
ATOM 1347 O O . ASN A 1 178 ? 0.463 -6.438 -9.465 1.00 92.44 178 ASN A O 1
ATOM 1351 N N . GLY A 1 179 ? 2.129 -5.449 -10.579 1.00 91.81 179 GLY A N 1
ATOM 1352 C CA . GLY A 1 179 ? 1.269 -4.950 -11.657 1.00 91.81 179 GLY A CA 1
ATOM 1353 C C . GLY A 1 179 ? 0.464 -3.693 -11.312 1.00 91.81 179 GLY A C 1
ATOM 1354 O O . GLY A 1 179 ? -0.405 -3.307 -12.091 1.00 91.81 179 GLY A O 1
ATOM 1355 N N . THR A 1 180 ? 0.707 -3.066 -10.156 1.00 89.88 180 THR A N 1
ATOM 1356 C CA . THR A 1 180 ? -0.052 -1.895 -9.691 1.00 89.88 180 THR A CA 1
ATOM 1357 C C . THR A 1 180 ? 0.871 -0.813 -9.142 1.00 89.88 180 THR A C 1
ATOM 1359 O O . THR A 1 180 ? 2.049 -1.044 -8.882 1.00 89.88 180 THR A O 1
ATOM 1362 N N . TRP A 1 181 ? 0.322 0.381 -8.930 1.00 88.31 181 TRP A N 1
ATOM 1363 C CA . TRP A 1 181 ? 1.042 1.484 -8.296 1.00 88.31 181 TRP A CA 1
ATOM 1364 C C . TRP A 1 181 ? 0.985 1.469 -6.764 1.00 88.31 181 TRP A C 1
ATOM 1366 O O . TRP A 1 181 ? 1.592 2.344 -6.155 1.00 88.31 181 TRP A O 1
ATOM 1376 N N . THR A 1 182 ? 0.283 0.514 -6.141 1.00 83.44 182 THR A N 1
ATOM 1377 C CA . THR A 1 182 ? 0.063 0.468 -4.683 1.00 83.44 182 THR A CA 1
ATOM 1378 C C . THR A 1 182 ? 1.372 0.495 -3.903 1.00 83.44 182 THR A C 1
ATOM 1380 O O . THR A 1 182 ? 1.550 1.332 -3.019 1.00 83.44 182 THR A O 1
ATOM 1383 N N . ASP A 1 183 ? 2.302 -0.373 -4.291 1.00 86.19 183 ASP A N 1
ATOM 1384 C CA . ASP A 1 183 ? 3.644 -0.437 -3.741 1.00 86.19 183 ASP A CA 1
ATOM 1385 C C . ASP A 1 183 ? 4.626 -0.162 -4.877 1.00 86.19 183 ASP A C 1
ATOM 1387 O O . ASP A 1 183 ? 4.833 -0.986 -5.780 1.00 86.19 183 ASP A O 1
ATOM 1391 N N . ASN A 1 184 ? 5.211 1.028 -4.852 1.00 92.50 184 ASN A N 1
ATOM 1392 C CA . ASN A 1 184 ? 6.168 1.455 -5.856 1.00 92.50 184 ASN A CA 1
ATOM 1393 C C . ASN A 1 184 ? 7.387 2.104 -5.209 1.00 92.50 184 ASN A C 1
ATOM 1395 O O . ASN A 1 184 ? 7.331 2.616 -4.091 1.00 92.50 184 ASN A O 1
ATOM 1399 N N . PHE A 1 185 ? 8.489 2.098 -5.943 1.00 95.38 185 PHE A N 1
ATOM 1400 C CA . PHE A 1 185 ? 9.755 2.647 -5.499 1.00 95.38 185 PHE A CA 1
ATOM 1401 C C . PHE A 1 185 ? 10.280 3.609 -6.549 1.00 95.38 185 PHE A C 1
ATOM 1403 O O . PHE A 1 185 ? 10.188 3.374 -7.754 1.00 95.38 185 PHE A O 1
ATOM 1410 N N . GLY A 1 186 ? 10.820 4.709 -6.065 1.00 96.06 186 GLY A N 1
ATOM 1411 C CA . GLY A 1 186 ? 11.544 5.686 -6.853 1.00 96.06 186 GLY A CA 1
ATOM 1412 C C . GLY A 1 186 ? 12.811 6.071 -6.111 1.00 96.06 186 GLY A C 1
ATOM 1413 O O . GLY A 1 186 ? 13.379 5.245 -5.396 1.00 96.06 186 GLY A O 1
ATOM 1414 N N . GLY A 1 187 ? 13.238 7.320 -6.245 1.00 94.56 187 GLY A N 1
ATOM 1415 C CA . GLY A 1 187 ? 14.433 7.813 -5.571 1.00 94.56 187 GLY A CA 1
ATOM 1416 C C . GLY A 1 187 ? 15.150 8.866 -6.397 1.00 94.56 187 GLY A C 1
ATOM 1417 O O . GLY A 1 187 ? 14.523 9.633 -7.125 1.00 94.56 187 GLY A O 1
ATOM 1418 N N . PHE A 1 188 ? 16.472 8.888 -6.290 1.00 92.31 188 PHE A N 1
ATOM 1419 C CA . PHE A 1 188 ? 17.330 9.771 -7.066 1.00 92.31 188 PHE A CA 1
ATOM 1420 C C . PHE A 1 188 ? 18.471 8.970 -7.685 1.00 92.31 188 PHE A C 1
ATOM 1422 O O . PHE A 1 188 ? 18.901 7.960 -7.138 1.00 92.31 188 PHE A O 1
ATOM 1429 N N . PHE A 1 189 ? 18.968 9.435 -8.824 1.00 91.12 189 PHE A N 1
ATOM 1430 C CA . PHE A 1 189 ? 20.164 8.882 -9.441 1.00 91.12 189 PHE A CA 1
ATOM 1431 C C . PHE A 1 189 ? 21.389 9.640 -8.921 1.00 91.12 189 PHE A C 1
ATOM 1433 O O . PHE A 1 189 ? 21.478 10.853 -9.110 1.00 91.12 189 PHE A O 1
ATOM 1440 N N . GLU A 1 190 ? 22.318 8.949 -8.253 1.00 89.50 190 GLU A N 1
ATOM 1441 C CA . GLU A 1 190 ? 23.547 9.580 -7.752 1.00 89.50 190 GLU A CA 1
ATOM 1442 C C . GLU A 1 190 ? 24.592 9.738 -8.865 1.00 89.50 190 GLU A C 1
ATOM 1444 O O . GLU A 1 190 ? 24.979 10.852 -9.212 1.00 89.50 190 GLU A O 1
ATOM 1449 N N . ALA A 1 191 ? 25.058 8.618 -9.422 1.00 88.50 191 ALA A N 1
ATOM 1450 C CA . ALA A 1 191 ? 25.998 8.563 -10.536 1.00 88.50 191 ALA A CA 1
ATOM 1451 C C . ALA A 1 191 ? 26.061 7.143 -11.122 1.00 88.50 191 ALA A C 1
ATOM 1453 O O . ALA A 1 191 ? 25.647 6.167 -10.493 1.00 88.50 191 ALA A O 1
ATOM 1454 N N . SER A 1 192 ? 26.656 7.006 -12.311 1.00 86.88 192 SER A N 1
ATOM 1455 C CA . SER A 1 192 ? 26.905 5.693 -12.917 1.00 86.88 192 SER A CA 1
ATOM 1456 C C . SER A 1 192 ? 27.792 4.819 -12.018 1.00 86.88 192 SER A C 1
ATOM 1458 O O . SER A 1 192 ? 28.848 5.256 -11.555 1.00 86.88 192 SER A O 1
ATOM 1460 N N . GLY A 1 193 ? 27.353 3.584 -11.759 1.00 87.12 193 GLY A N 1
ATOM 1461 C CA . GLY A 1 193 ? 28.051 2.624 -10.896 1.00 87.12 193 GLY A CA 1
ATOM 1462 C C . GLY A 1 193 ? 27.971 2.921 -9.393 1.00 87.12 193 GLY A C 1
ATOM 1463 O O . GLY A 1 193 ? 28.703 2.299 -8.622 1.00 87.12 193 GLY A O 1
ATOM 1464 N N . LYS A 1 194 ? 27.122 3.865 -8.965 1.00 89.94 194 LYS A N 1
ATOM 1465 C CA . LYS A 1 194 ? 26.848 4.146 -7.551 1.00 89.94 194 LYS A CA 1
ATOM 1466 C C . LYS A 1 194 ? 25.474 3.624 -7.154 1.00 89.94 194 LYS A C 1
ATOM 1468 O O . LYS A 1 194 ? 24.494 3.830 -7.865 1.00 89.94 194 LYS A O 1
ATOM 1473 N N . GLU A 1 195 ? 25.427 2.945 -6.015 1.00 89.62 195 GLU A N 1
ATOM 1474 C CA . GLU A 1 195 ? 24.175 2.531 -5.385 1.00 89.62 195 GLU A CA 1
ATOM 1475 C C . GLU A 1 195 ? 23.449 3.757 -4.826 1.00 89.62 195 GLU A C 1
ATOM 1477 O O . GLU A 1 195 ? 24.080 4.689 -4.334 1.00 89.62 195 GLU A O 1
ATOM 1482 N N . SER A 1 196 ? 22.123 3.746 -4.908 1.00 88.81 196 SER A N 1
ATOM 1483 C CA . SER A 1 196 ? 21.243 4.760 -4.326 1.00 88.81 196 SER A CA 1
ATOM 1484 C C . SER A 1 196 ? 20.051 4.062 -3.680 1.00 88.81 196 SER A C 1
ATOM 1486 O O . SER A 1 196 ? 19.680 2.955 -4.082 1.00 88.81 196 SER A O 1
ATOM 1488 N N . ASP A 1 197 ? 19.466 4.691 -2.663 1.00 90.50 197 ASP A N 1
ATOM 1489 C CA . ASP A 1 197 ? 18.343 4.107 -1.938 1.00 90.50 197 ASP A CA 1
ATOM 1490 C C . ASP A 1 197 ? 17.071 4.109 -2.795 1.00 90.50 197 ASP A C 1
ATOM 1492 O O . ASP A 1 197 ? 16.645 5.142 -3.320 1.00 90.50 197 ASP A O 1
ATOM 1496 N N . ALA A 1 198 ? 16.413 2.951 -2.873 1.00 89.50 198 ALA A N 1
ATOM 1497 C CA . ALA A 1 198 ? 15.056 2.852 -3.387 1.00 89.50 198 ALA A CA 1
ATOM 1498 C C . ALA A 1 198 ? 14.078 3.376 -2.326 1.00 89.50 198 ALA A C 1
ATOM 1500 O O . ALA A 1 198 ? 13.934 2.795 -1.249 1.00 89.50 198 ALA A O 1
ATOM 1501 N N . ILE A 1 199 ? 13.381 4.470 -2.629 1.00 89.69 199 ILE A N 1
ATOM 1502 C CA . ILE A 1 199 ? 12.484 5.132 -1.677 1.00 89.69 199 ILE A CA 1
ATOM 1503 C C . ILE A 1 199 ? 11.043 4.706 -1.966 1.00 89.69 199 ILE A C 1
ATOM 1505 O O . ILE A 1 199 ? 10.513 4.960 -3.055 1.00 89.69 199 ILE A O 1
ATOM 1509 N N . TYR A 1 200 ? 10.405 4.075 -0.979 1.00 88.06 200 TYR A N 1
ATOM 1510 C CA . TYR A 1 200 ? 9.014 3.626 -1.053 1.00 88.06 200 TYR A CA 1
ATOM 1511 C C . TYR A 1 200 ? 8.045 4.800 -1.263 1.00 88.06 200 TYR A C 1
ATOM 1513 O O . TYR A 1 200 ? 8.165 5.834 -0.607 1.00 88.06 200 TYR A O 1
ATOM 1521 N N . ASN A 1 201 ? 7.088 4.636 -2.180 1.00 86.06 201 ASN A N 1
ATOM 1522 C CA . ASN A 1 201 ? 6.062 5.619 -2.548 1.00 86.06 201 ASN A CA 1
ATOM 1523 C C . ASN A 1 201 ? 6.603 7.034 -2.836 1.00 86.06 201 ASN A C 1
ATOM 1525 O O . ASN A 1 201 ? 5.988 8.039 -2.480 1.00 86.06 201 ASN A O 1
ATOM 1529 N N . SER A 1 202 ? 7.753 7.115 -3.511 1.00 89.31 202 SER A N 1
ATOM 1530 C CA . SER A 1 202 ? 8.442 8.375 -3.825 1.00 89.31 202 SER A CA 1
ATOM 1531 C C . SER A 1 202 ? 8.298 8.818 -5.290 1.00 89.31 202 SER A C 1
ATOM 1533 O O . SER A 1 202 ? 7.546 8.229 -6.069 1.00 89.31 202 SER A O 1
ATOM 1535 N N . GLY A 1 203 ? 8.974 9.909 -5.664 1.00 87.94 203 GLY A N 1
ATOM 1536 C CA . GLY A 1 203 ? 8.977 10.463 -7.022 1.00 87.94 203 GLY A CA 1
ATOM 1537 C C . GLY A 1 203 ? 9.827 9.671 -8.023 1.00 87.94 203 GLY A C 1
ATOM 1538 O O . GLY A 1 203 ? 10.464 8.681 -7.680 1.00 87.94 203 GLY A O 1
ATOM 1539 N N . ASN A 1 204 ? 9.822 10.112 -9.280 1.00 94.50 204 ASN A N 1
ATOM 1540 C CA . ASN A 1 204 ? 10.579 9.476 -10.359 1.00 94.50 204 ASN A CA 1
ATOM 1541 C C . ASN A 1 204 ? 12.089 9.599 -10.126 1.00 94.50 204 ASN A C 1
ATOM 1543 O O . ASN A 1 204 ? 12.566 10.666 -9.743 1.00 94.50 204 ASN A O 1
ATOM 1547 N N . ILE A 1 205 ? 12.833 8.540 -10.439 1.00 96.00 205 ILE A N 1
ATOM 1548 C CA . ILE A 1 205 ? 14.279 8.626 -10.636 1.00 96.00 205 ILE A CA 1
ATOM 1549 C C . ILE A 1 205 ? 14.489 9.243 -12.014 1.00 96.00 205 ILE A C 1
ATOM 1551 O O . ILE A 1 205 ? 14.043 8.671 -13.008 1.00 96.00 205 ILE A O 1
ATOM 1555 N N . THR A 1 206 ? 15.163 10.387 -12.070 1.00 94.69 206 THR A N 1
ATOM 1556 C CA . THR A 1 206 ? 15.494 11.063 -13.329 1.00 94.69 206 THR A CA 1
ATOM 1557 C C . THR A 1 206 ? 16.992 10.993 -13.577 1.00 94.69 206 THR A C 1
ATOM 1559 O O . THR A 1 206 ? 17.778 11.237 -12.660 1.00 94.69 206 THR A O 1
ATOM 1562 N N . PHE A 1 207 ? 17.392 10.668 -14.801 1.00 92.88 207 PHE A N 1
ATOM 1563 C CA . PHE A 1 207 ? 18.793 10.610 -15.206 1.00 92.88 207 PHE A CA 1
ATOM 1564 C C . PHE A 1 207 ? 18.929 10.798 -16.715 1.00 92.88 207 PHE A C 1
ATOM 1566 O O . PHE A 1 207 ? 18.006 10.511 -17.474 1.00 92.88 207 PHE A O 1
ATOM 1573 N N . ASN A 1 208 ? 20.121 11.208 -17.147 1.00 90.75 208 ASN A N 1
ATOM 1574 C CA . ASN A 1 208 ? 20.440 11.380 -18.560 1.00 90.75 208 ASN A CA 1
ATOM 1575 C C . ASN A 1 208 ? 21.564 10.416 -18.927 1.00 90.75 208 ASN A C 1
ATOM 1577 O O . ASN A 1 208 ? 22.490 10.190 -18.144 1.00 90.75 208 ASN A O 1
ATOM 1581 N N . LEU A 1 209 ? 21.496 9.850 -20.130 1.00 86.88 209 LEU A N 1
ATOM 1582 C CA . LEU A 1 209 ? 22.611 9.087 -20.675 1.00 86.88 209 LEU A CA 1
ATOM 1583 C C . LEU A 1 209 ? 23.576 10.034 -21.376 1.00 86.88 209 LEU A C 1
ATOM 1585 O O . LEU A 1 209 ? 23.227 10.702 -22.354 1.00 86.88 209 LEU A O 1
ATOM 1589 N N . GLU A 1 210 ? 24.808 10.054 -20.887 1.00 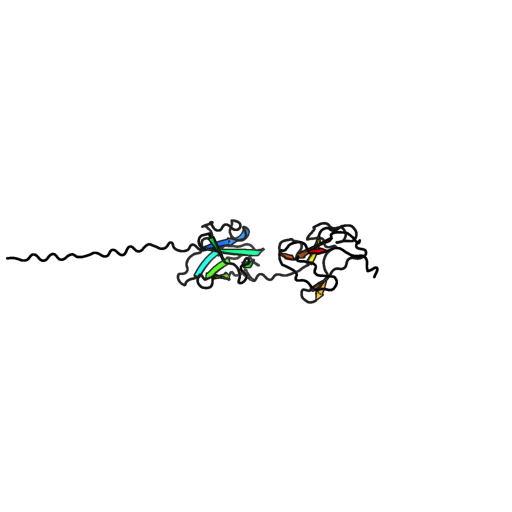81.31 210 GLU A N 1
ATOM 1590 C CA . GLU A 1 210 ? 25.914 10.712 -21.562 1.00 81.31 210 GLU A CA 1
ATOM 1591 C C . GLU A 1 210 ? 26.576 9.744 -22.542 1.00 81.31 210 GLU A C 1
ATOM 1593 O O . GLU A 1 210 ? 26.624 8.527 -22.338 1.00 81.31 210 GLU A O 1
ATOM 1598 N N . LYS A 1 211 ? 27.106 10.283 -23.640 1.00 69.56 211 LYS A N 1
ATOM 1599 C CA . LYS A 1 211 ? 27.888 9.490 -24.587 1.00 69.56 211 LYS A CA 1
ATOM 1600 C C . LYS A 1 211 ? 29.106 8.922 -23.854 1.00 69.56 211 LYS A C 1
ATOM 1602 O O . LYS A 1 211 ? 29.842 9.690 -23.239 1.00 69.56 211 LYS A O 1
ATOM 1607 N N . ALA A 1 212 ? 29.330 7.607 -23.952 1.00 59.31 212 ALA A N 1
ATOM 1608 C CA . ALA A 1 212 ? 30.546 6.976 -23.434 1.00 59.31 212 ALA A CA 1
ATOM 1609 C C . ALA A 1 212 ? 31.765 7.787 -23.907 1.00 59.31 212 ALA A C 1
ATOM 1611 O O . ALA A 1 212 ? 31.906 8.041 -25.105 1.00 59.31 212 ALA A O 1
ATOM 1612 N N . GLY A 1 213 ? 32.544 8.278 -22.940 1.00 52.41 213 GLY A N 1
ATOM 1613 C CA . GLY A 1 213 ? 33.313 9.514 -23.055 1.00 52.41 213 GLY A CA 1
ATOM 1614 C C . GLY A 1 213 ? 34.095 9.706 -24.355 1.00 52.41 213 GLY A C 1
ATOM 1615 O O . GLY A 1 213 ? 34.874 8.856 -24.778 1.00 52.41 213 GLY A O 1
ATOM 1616 N N . THR A 1 214 ? 33.980 10.903 -24.925 1.00 42.22 214 THR A N 1
ATOM 1617 C CA . THR A 1 214 ? 35.194 11.604 -25.348 1.00 42.22 214 THR A CA 1
ATOM 1618 C C . THR A 1 214 ? 35.873 12.092 -24.075 1.00 42.22 214 THR A C 1
ATOM 1620 O O . THR A 1 214 ? 35.424 13.074 -23.483 1.00 42.22 214 THR A O 1
ATOM 1623 N N . VAL A 1 215 ? 36.882 11.348 -23.623 1.00 43.31 215 VAL A N 1
ATOM 1624 C CA . VAL A 1 215 ? 37.910 11.874 -22.714 1.00 43.31 215 VAL A CA 1
ATOM 1625 C C . VAL A 1 215 ? 38.771 12.871 -23.481 1.00 43.31 215 VAL A C 1
ATOM 1627 O O . VAL A 1 215 ? 39.017 12.606 -24.682 1.00 43.31 215 VAL A O 1
#

pLDDT: mean 89.1, std 14.66, range [39.88, 98.81]

Foldseek 3Di:
DDDDDDDDDDDPPPPPPPDPDKWKFKAWDCLQRVDHRDLPPCVRTWDDPVPQKTKDKGAFRAFDFWTWIWIDIPSPDTADPPVRDTQTKGFHHGWIKMWMARNVVSDIDIDIPRIDHRDPDFPWKFKAWCACVQRSPHDHGFLQPPSRTWDDPDDPDTDDDTPPDDFDDWTWIKIHGPRDNPWIWAFEDDDPPDDDDTHTPDDIHTDTDDDPDPD

Secondary structure (DSSP, 8-state):
-PPP--------------PPPPPEEEEE-HHHHSSBT-TT-GGGBPEE-SSSEEEEEEEEEPSEEEEEEEEEETTTEEE-STTS--EEEEESS-EEEEEEEETTTTEEEEE-TTEEE-----S-EEEEEEEETTEEEEEES-TT-GGGBPEEEETTEEE---SSPPSS-EEEEEEEETTEEEEEEE-----TT-----EET---EEEEPPPS---